Protein AF-A0A2P8FZY2-F1 (afdb_monomer)

Structure (mmCIF, N/CA/C/O backbone):
data_AF-A0A2P8FZY2-F1
#
_entry.id   AF-A0A2P8FZY2-F1
#
loop_
_atom_site.group_PDB
_atom_site.id
_atom_site.type_symbol
_atom_site.label_atom_id
_atom_site.label_alt_id
_atom_site.label_comp_id
_atom_site.label_asym_id
_atom_site.label_entity_id
_atom_site.label_seq_id
_atom_site.pdbx_PDB_ins_code
_atom_site.Cartn_x
_atom_site.Cartn_y
_atom_site.Cartn_z
_atom_site.occupancy
_atom_site.B_iso_or_equiv
_atom_site.auth_seq_id
_atom_site.auth_comp_id
_atom_site.auth_asym_id
_atom_site.auth_atom_id
_atom_site.pdbx_PDB_model_num
ATOM 1 N N . MET A 1 1 ? 19.708 7.012 -2.781 1.00 32.72 1 MET A N 1
ATOM 2 C CA . MET A 1 1 ? 20.254 5.667 -3.062 1.00 32.72 1 MET A CA 1
ATOM 3 C C . MET A 1 1 ? 21.756 5.769 -3.318 1.00 32.72 1 MET A C 1
ATOM 5 O O . MET A 1 1 ? 22.163 6.561 -4.156 1.00 32.72 1 MET A O 1
ATOM 9 N N . LYS A 1 2 ? 22.559 5.009 -2.570 1.00 25.84 2 LYS A N 1
ATOM 10 C CA . LYS A 1 2 ? 23.936 4.555 -2.860 1.00 25.84 2 LYS A CA 1
ATOM 11 C C . LYS A 1 2 ? 23.945 3.083 -2.402 1.00 25.84 2 LYS A C 1
ATOM 13 O O . LYS A 1 2 ? 23.249 2.775 -1.441 1.00 25.84 2 LYS A O 1
ATOM 18 N N . SER A 1 3 ? 24.555 2.147 -3.116 1.00 30.25 3 SER A N 1
ATOM 19 C CA . SER A 1 3 ? 26.005 2.116 -3.335 1.00 30.25 3 SER A CA 1
ATOM 20 C C . SER A 1 3 ? 26.407 1.630 -4.727 1.00 30.25 3 SER A C 1
ATOM 22 O O . SER A 1 3 ? 25.756 0.748 -5.279 1.00 30.25 3 SER A O 1
ATOM 24 N N . PRO A 1 4 ? 27.557 2.108 -5.230 1.00 43.22 4 PRO A N 1
ATOM 25 C CA . PRO A 1 4 ? 28.433 1.228 -5.992 1.00 43.22 4 PRO A CA 1
ATOM 26 C C . PRO A 1 4 ? 29.881 1.248 -5.475 1.00 43.22 4 PRO A C 1
ATOM 28 O O . PRO A 1 4 ? 30.462 2.310 -5.260 1.00 43.22 4 PRO A O 1
ATOM 31 N N . ALA A 1 5 ? 30.465 0.056 -5.353 1.00 40.56 5 ALA A N 1
ATOM 32 C CA . ALA A 1 5 ? 31.836 -0.296 -5.747 1.00 40.56 5 ALA A CA 1
ATOM 33 C C . ALA A 1 5 ? 31.879 -1.840 -5.842 1.00 40.56 5 ALA A C 1
ATOM 35 O O . ALA A 1 5 ? 31.318 -2.512 -4.985 1.00 40.56 5 ALA A O 1
ATOM 36 N N . ASN A 1 6 ? 32.412 -2.447 -6.906 1.00 38.28 6 ASN A N 1
ATOM 37 C CA . ASN A 1 6 ? 33.851 -2.445 -7.172 1.00 38.28 6 ASN A CA 1
ATOM 38 C C . ASN A 1 6 ? 34.241 -2.335 -8.666 1.00 38.28 6 ASN A C 1
ATOM 40 O O . ASN A 1 6 ? 33.876 -3.173 -9.480 1.00 38.28 6 ASN A O 1
ATOM 44 N N . GLY A 1 7 ? 35.124 -1.369 -8.978 1.00 38.72 7 GLY A N 1
ATOM 45 C CA . GLY A 1 7 ? 36.455 -1.731 -9.493 1.00 38.72 7 GLY A CA 1
ATOM 46 C C . GLY A 1 7 ? 36.819 -1.645 -10.990 1.00 38.72 7 GLY A C 1
ATOM 47 O O . GLY A 1 7 ? 37.468 -2.566 -11.461 1.00 38.72 7 GLY A O 1
ATOM 48 N N . THR A 1 8 ? 36.578 -0.514 -11.679 1.00 45.06 8 THR A N 1
ATOM 49 C CA . THR A 1 8 ? 37.329 0.019 -12.869 1.00 45.06 8 THR A CA 1
ATOM 50 C C . THR A 1 8 ? 36.944 -0.376 -14.316 1.00 45.06 8 THR A C 1
ATOM 52 O O . THR A 1 8 ? 36.967 -1.533 -14.713 1.00 45.06 8 THR A O 1
ATOM 55 N N . THR A 1 9 ? 36.592 0.620 -15.146 1.00 47.00 9 THR A N 1
ATOM 56 C CA . THR A 1 9 ? 37.368 1.279 -16.248 1.00 47.00 9 THR A CA 1
ATOM 57 C C . THR A 1 9 ? 36.444 2.295 -16.941 1.00 47.00 9 THR A C 1
ATOM 59 O O . THR A 1 9 ? 36.859 3.409 -17.238 1.00 47.00 9 THR A O 1
ATOM 62 N N . PHE A 1 10 ? 35.152 1.962 -17.045 1.00 52.88 10 PHE A N 1
ATOM 63 C CA . PHE A 1 10 ? 34.052 2.875 -17.373 1.00 52.88 10 PHE A CA 1
ATOM 64 C C . PHE A 1 10 ? 33.321 3.290 -16.094 1.00 52.88 10 PHE A C 1
ATOM 66 O O . PHE A 1 10 ? 32.710 2.430 -15.456 1.00 52.88 10 PHE A O 1
ATOM 73 N N . PRO A 1 11 ? 33.374 4.563 -15.662 1.00 52.44 11 PRO A N 1
ATOM 74 C CA . PRO A 1 11 ? 32.619 4.977 -14.489 1.00 52.44 11 PRO A CA 1
ATOM 75 C C . PRO A 1 11 ? 31.119 4.930 -14.806 1.00 52.44 11 PRO A C 1
ATOM 77 O O . PRO A 1 11 ? 30.672 5.563 -15.751 1.00 52.44 11 PRO A O 1
ATOM 80 N N . PHE A 1 12 ? 30.315 4.209 -14.033 1.00 50.78 12 PHE A N 1
ATOM 81 C CA . PHE A 1 12 ? 28.855 4.312 -14.114 1.00 50.78 12 PHE A CA 1
ATOM 82 C C . PHE A 1 12 ? 28.407 5.684 -13.579 1.00 50.78 12 PHE A C 1
ATOM 84 O O . PHE A 1 12 ? 28.923 6.128 -12.551 1.00 50.78 12 PHE A O 1
ATOM 91 N N . LYS A 1 13 ? 27.499 6.386 -14.276 1.00 45.78 13 LYS A N 1
ATOM 92 C CA . LYS A 1 13 ? 27.126 7.768 -13.910 1.00 45.78 13 LYS A CA 1
ATOM 93 C C . LYS A 1 13 ? 25.982 7.791 -12.908 1.00 45.78 13 LYS A C 1
ATOM 95 O O . LYS A 1 13 ? 26.107 8.390 -11.844 1.00 45.78 13 LYS A O 1
ATOM 100 N N . ASN A 1 14 ? 24.853 7.205 -13.286 1.00 46.31 14 ASN A N 1
ATOM 101 C CA . ASN A 1 14 ? 23.659 7.115 -12.465 1.00 46.31 14 ASN A CA 1
ATOM 102 C C . ASN A 1 14 ? 22.677 6.120 -13.094 1.00 46.31 14 ASN A C 1
ATOM 104 O O . ASN A 1 14 ? 22.779 5.770 -14.265 1.00 46.31 14 ASN A O 1
ATOM 108 N N . PHE A 1 15 ? 21.692 5.711 -12.310 1.00 49.94 15 PHE A N 1
ATOM 109 C CA . PHE A 1 15 ? 20.479 5.093 -12.806 1.00 49.94 15 PHE A CA 1
ATOM 110 C C . PHE A 1 15 ? 19.352 6.130 -12.671 1.00 49.94 15 PHE A C 1
ATOM 112 O O . PHE A 1 15 ? 18.839 6.361 -11.574 1.00 49.94 15 PHE A O 1
ATOM 119 N N . ALA A 1 16 ? 19.034 6.848 -13.750 1.00 39.84 16 ALA A N 1
ATOM 120 C CA . ALA A 1 16 ? 18.080 7.956 -13.720 1.00 39.84 16 ALA A CA 1
ATOM 121 C C . ALA A 1 16 ? 16.724 7.527 -14.290 1.00 39.84 16 ALA A C 1
ATOM 123 O O . ALA A 1 16 ? 16.537 7.659 -15.488 1.00 39.84 16 ALA A O 1
ATOM 124 N N . ALA A 1 17 ? 15.812 7.028 -13.441 1.00 40.66 17 ALA A N 1
ATOM 125 C CA . ALA A 1 17 ? 14.349 6.837 -13.618 1.00 40.66 17 ALA A CA 1
ATOM 126 C C . ALA A 1 17 ? 13.787 6.244 -14.945 1.00 40.66 17 ALA A C 1
ATOM 128 O O . ALA A 1 17 ? 12.581 6.053 -15.057 1.0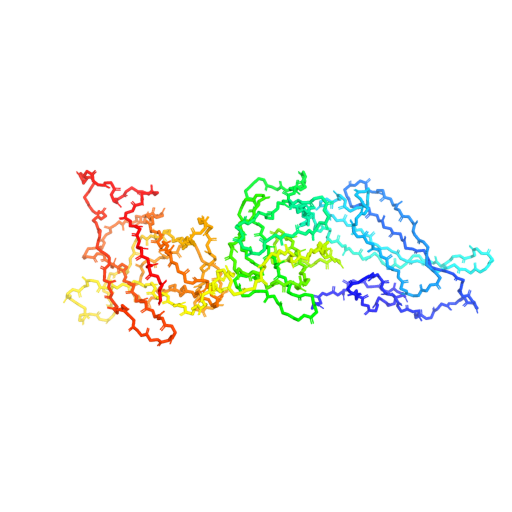0 40.66 17 ALA A O 1
ATOM 129 N N . ALA A 1 18 ? 14.620 5.965 -15.944 1.00 46.44 18 ALA A N 1
ATOM 130 C CA . ALA A 1 18 ? 14.251 5.648 -17.318 1.00 46.44 18 ALA A CA 1
ATOM 131 C C . ALA A 1 18 ? 15.318 4.804 -18.046 1.00 46.44 18 ALA A C 1
ATOM 133 O O . ALA A 1 18 ? 15.072 4.413 -19.182 1.00 46.44 18 ALA A O 1
ATOM 134 N N . GLY A 1 19 ? 16.493 4.521 -17.457 1.00 59.56 19 GLY A N 1
ATOM 135 C CA . GLY A 1 19 ? 17.549 3.774 -18.151 1.00 59.56 19 GLY A CA 1
ATOM 136 C C . GLY A 1 19 ? 18.896 3.644 -17.430 1.00 59.56 19 GLY A C 1
ATOM 137 O O . GLY A 1 19 ? 19.089 4.150 -16.325 1.00 59.56 19 GLY A O 1
ATOM 138 N N . PHE A 1 20 ? 19.827 2.948 -18.088 1.00 63.97 20 PHE A N 1
ATOM 139 C CA . PHE A 1 20 ? 21.227 2.771 -17.691 1.00 63.97 20 PHE A CA 1
ATOM 140 C C . PHE A 1 20 ? 22.095 3.913 -18.236 1.00 63.97 20 PHE A C 1
ATOM 142 O O . PHE A 1 20 ? 22.106 4.106 -19.452 1.00 63.97 20 PHE A O 1
ATOM 149 N N . ASP A 1 21 ? 22.862 4.604 -17.376 1.00 65.38 21 ASP A N 1
ATOM 150 C CA . ASP A 1 21 ? 23.814 5.649 -17.793 1.00 65.38 21 ASP A CA 1
ATOM 151 C C . ASP A 1 21 ? 25.267 5.326 -17.420 1.00 65.38 21 ASP A C 1
ATOM 153 O O . ASP A 1 21 ? 25.602 5.070 -16.259 1.00 65.38 21 ASP A O 1
ATOM 157 N N . TRP A 1 22 ? 26.184 5.476 -18.374 1.00 68.75 22 TRP A N 1
ATOM 158 C CA . TRP A 1 22 ? 27.625 5.313 -18.150 1.00 68.75 22 TRP A CA 1
ATOM 159 C C . TRP A 1 22 ? 28.432 6.549 -18.564 1.00 68.75 22 TRP A C 1
ATOM 161 O O . TRP A 1 22 ? 28.069 7.329 -19.442 1.00 68.75 22 TRP A O 1
ATOM 171 N N . ILE A 1 23 ? 29.565 6.764 -17.902 1.00 60.31 23 ILE A N 1
ATOM 172 C CA . ILE A 1 23 ? 30.549 7.795 -18.230 1.00 60.31 23 ILE A CA 1
ATOM 173 C C . ILE A 1 23 ? 31.562 7.185 -19.200 1.00 60.31 23 ILE A C 1
ATOM 175 O O . ILE A 1 23 ? 32.114 6.111 -18.971 1.00 60.31 23 ILE A O 1
ATOM 179 N N . SER A 1 24 ? 31.860 7.900 -20.282 1.00 54.62 24 SER A N 1
ATOM 180 C CA . SER A 1 24 ? 32.976 7.560 -21.165 1.00 54.62 24 SER A CA 1
ATOM 181 C C . SER A 1 24 ? 34.281 8.095 -20.562 1.00 54.62 24 SER A C 1
ATOM 183 O O . SER A 1 24 ? 34.742 9.180 -20.922 1.00 54.62 24 SER A O 1
ATOM 185 N N . GLY A 1 25 ? 34.841 7.390 -19.587 1.00 48.84 25 GLY A N 1
ATOM 186 C CA . GLY A 1 25 ? 36.190 7.667 -19.101 1.00 48.84 25 GLY A CA 1
ATOM 187 C C . GLY A 1 25 ? 37.207 6.951 -19.983 1.00 48.84 25 GLY A C 1
ATOM 188 O O . GLY A 1 25 ? 37.253 5.730 -19.962 1.00 48.84 25 GLY A O 1
ATOM 189 N N . THR A 1 26 ? 37.988 7.706 -20.763 1.00 43.41 26 THR A N 1
ATOM 190 C CA . THR A 1 26 ? 39.238 7.255 -21.413 1.00 43.41 26 THR A CA 1
ATOM 191 C C . THR A 1 26 ? 39.139 5.953 -22.214 1.00 43.41 26 THR A C 1
ATOM 193 O O . THR A 1 26 ? 39.776 4.950 -21.904 1.00 43.41 26 THR A O 1
ATOM 196 N N . LEU A 1 27 ? 38.359 5.980 -23.290 1.00 49.00 27 LEU A N 1
ATOM 197 C CA . LEU A 1 27 ? 38.477 4.973 -24.333 1.00 49.00 27 LEU A CA 1
ATOM 198 C C . LEU A 1 27 ? 39.706 5.282 -25.182 1.00 49.00 27 LEU A C 1
ATOM 200 O O . LEU A 1 27 ? 39.727 6.307 -25.857 1.00 49.00 27 LEU A O 1
ATOM 204 N N . ASN A 1 28 ? 40.689 4.380 -25.209 1.00 50.94 28 ASN A N 1
ATOM 205 C CA . ASN A 1 28 ? 41.725 4.335 -26.252 1.00 50.94 28 ASN A CA 1
ATOM 206 C C . ASN A 1 28 ? 41.111 3.904 -27.605 1.00 50.94 28 ASN A C 1
ATOM 208 O O . ASN A 1 28 ? 41.593 2.991 -28.269 1.00 50.94 28 ASN A O 1
ATOM 212 N N . MET A 1 29 ? 39.998 4.523 -27.996 1.00 55.22 29 MET A N 1
ATOM 213 C CA . MET A 1 29 ? 39.342 4.344 -29.283 1.00 55.22 29 MET A CA 1
ATOM 214 C C . MET A 1 29 ? 39.108 5.722 -29.879 1.00 55.22 29 MET A C 1
ATOM 216 O O . MET A 1 29 ? 38.434 6.557 -29.280 1.00 55.22 29 MET A O 1
ATOM 220 N N . ASN A 1 30 ? 39.653 5.945 -31.076 1.00 55.56 30 ASN A N 1
ATOM 221 C CA . ASN A 1 30 ? 39.589 7.237 -31.764 1.00 55.56 30 ASN A CA 1
ATOM 222 C C . ASN A 1 30 ? 38.147 7.686 -32.072 1.00 55.56 30 ASN A C 1
ATOM 224 O O . ASN A 1 30 ? 37.911 8.869 -32.300 1.00 55.56 30 ASN A O 1
ATOM 228 N N . THR A 1 31 ? 37.178 6.763 -32.099 1.00 70.62 31 THR A N 1
ATOM 229 C CA . THR A 1 31 ? 35.751 7.067 -32.283 1.00 70.62 31 THR A CA 1
ATOM 230 C C . THR A 1 31 ? 34.902 5.897 -31.788 1.00 70.62 31 THR A C 1
ATOM 232 O O . THR A 1 31 ? 35.138 4.756 -32.180 1.00 70.62 31 THR A O 1
ATOM 235 N N . VAL A 1 32 ? 33.929 6.170 -30.918 1.00 75.50 32 VAL A N 1
ATOM 236 C CA . VAL A 1 32 ? 32.900 5.200 -30.508 1.00 75.50 32 VAL A CA 1
ATOM 237 C C . VAL A 1 32 ? 31.704 5.376 -31.430 1.00 75.50 32 VAL A C 1
ATOM 239 O O . VAL A 1 32 ? 31.238 6.500 -31.594 1.00 75.50 32 VAL A O 1
ATOM 242 N N . GLU A 1 33 ? 31.227 4.285 -32.018 1.00 83.38 33 GLU A N 1
ATOM 243 C CA . GLU A 1 33 ? 29.989 4.257 -32.796 1.00 83.38 33 GLU A CA 1
ATOM 244 C C . GLU A 1 33 ? 28.800 3.955 -31.879 1.00 83.38 33 GLU A C 1
ATOM 246 O O . GLU A 1 33 ? 27.857 4.732 -31.818 1.00 83.38 33 GLU A O 1
ATOM 251 N N . HIS A 1 34 ? 28.864 2.863 -31.112 1.00 86.25 34 HIS A N 1
ATOM 252 C CA . HIS A 1 34 ? 27.799 2.470 -30.192 1.00 86.25 34 HIS A CA 1
ATOM 253 C C . HIS A 1 34 ? 28.348 1.733 -28.965 1.00 86.25 34 HIS A C 1
ATOM 255 O O . HIS A 1 34 ? 29.533 1.411 -28.868 1.00 86.25 34 HIS A O 1
ATOM 261 N N . PHE A 1 35 ? 27.467 1.471 -28.009 1.00 84.88 35 PHE A N 1
ATOM 262 C CA . PHE A 1 35 ? 27.726 0.679 -26.816 1.00 84.88 35 PHE A CA 1
ATOM 263 C C . PHE A 1 35 ? 26.879 -0.585 -26.833 1.00 84.88 35 PHE A C 1
ATOM 265 O O . PHE A 1 35 ? 25.723 -0.543 -27.252 1.00 84.88 35 PHE A O 1
ATOM 272 N N . GLU A 1 36 ? 27.434 -1.677 -26.320 1.00 88.50 36 GLU A N 1
ATOM 273 C CA . GLU A 1 36 ? 26.705 -2.916 -26.059 1.00 88.50 36 GLU A CA 1
ATOM 274 C C . GLU A 1 36 ? 26.491 -3.071 -24.551 1.00 88.50 36 GLU A C 1
ATOM 276 O O . GLU A 1 36 ? 27.462 -3.109 -23.796 1.00 88.50 36 GLU A O 1
ATOM 281 N N . LEU A 1 37 ? 25.236 -3.190 -24.118 1.00 85.31 37 LEU A N 1
ATOM 282 C CA . LEU A 1 37 ? 24.833 -3.561 -22.764 1.00 85.31 37 LEU A CA 1
ATOM 283 C C . LEU A 1 37 ? 24.538 -5.061 -22.730 1.00 85.31 37 LEU A C 1
ATOM 285 O O . LEU A 1 37 ? 23.625 -5.540 -23.394 1.00 85.31 37 LEU A O 1
ATOM 289 N N . HIS A 1 38 ? 25.308 -5.791 -21.937 1.00 88.31 38 HIS A N 1
ATOM 290 C CA . HIS A 1 38 ? 25.182 -7.225 -21.712 1.00 88.31 38 HIS A CA 1
ATOM 291 C C . HIS A 1 38 ? 24.454 -7.433 -20.387 1.00 88.31 38 HIS A C 1
ATOM 293 O O . HIS A 1 38 ? 24.985 -7.051 -19.347 1.00 88.31 38 HIS A O 1
ATOM 299 N N . LEU A 1 39 ? 23.256 -8.014 -20.421 1.00 82.75 39 LEU A N 1
ATOM 300 C CA . LEU A 1 39 ? 22.433 -8.348 -19.257 1.00 82.75 39 LEU A CA 1
ATOM 301 C C . LEU A 1 39 ? 22.419 -9.859 -19.056 1.00 82.75 39 LEU A C 1
ATOM 303 O O . LEU A 1 39 ? 21.812 -10.575 -19.847 1.00 82.75 39 LEU A O 1
ATOM 307 N N . THR A 1 40 ? 23.068 -10.337 -18.002 1.00 86.06 40 THR A N 1
ATOM 308 C CA . THR A 1 40 ? 23.139 -11.757 -17.650 1.00 86.06 40 THR A CA 1
ATOM 309 C C . THR A 1 40 ? 22.191 -12.070 -16.505 1.00 86.06 40 THR A C 1
ATOM 311 O O . THR A 1 40 ? 22.315 -11.491 -15.429 1.00 86.06 40 THR A O 1
ATOM 314 N N . GLN A 1 41 ? 21.277 -13.011 -16.709 1.00 79.31 41 GLN A N 1
ATOM 315 C CA . GLN A 1 41 ? 20.456 -13.587 -15.645 1.00 79.31 41 GLN A CA 1
ATOM 316 C C . GLN A 1 41 ? 21.321 -14.389 -14.676 1.00 79.31 41 GLN A C 1
ATOM 318 O O . GLN A 1 41 ? 22.109 -15.234 -15.099 1.00 79.31 41 GLN A O 1
ATOM 323 N N . LYS A 1 42 ? 21.208 -14.123 -13.375 1.00 77.62 42 LYS A N 1
ATOM 324 C CA . LYS A 1 42 ? 22.008 -14.803 -12.347 1.00 77.62 42 LYS A CA 1
ATOM 325 C C . LYS A 1 42 ? 21.596 -16.258 -12.147 1.00 77.62 42 LYS A C 1
ATOM 327 O O . LYS A 1 42 ? 22.465 -17.093 -11.915 1.00 77.62 42 LYS A O 1
ATOM 332 N N . THR A 1 43 ? 20.310 -16.569 -12.277 1.00 74.62 43 THR A N 1
ATOM 333 C CA . THR A 1 43 ? 19.778 -17.926 -12.112 1.00 74.62 43 THR A CA 1
ATOM 334 C C . THR A 1 43 ? 20.092 -18.804 -13.321 1.00 74.62 43 THR A C 1
ATOM 336 O O . THR A 1 43 ? 20.549 -19.932 -13.157 1.00 74.62 43 THR A O 1
ATOM 339 N N . SER A 1 44 ? 19.848 -18.311 -14.541 1.00 78.12 44 SER A N 1
ATOM 340 C CA . SER A 1 44 ? 20.001 -19.105 -15.774 1.00 78.12 44 SER A CA 1
ATOM 341 C C . SER A 1 44 ? 21.376 -18.964 -16.438 1.00 78.12 44 SER A C 1
ATOM 343 O O . SER A 1 44 ? 21.759 -19.810 -17.243 1.00 78.12 44 SER A O 1
ATOM 345 N N . GLY A 1 45 ? 22.114 -17.890 -16.142 1.00 82.81 45 GLY A N 1
ATOM 346 C CA . GLY A 1 45 ? 23.354 -17.532 -16.833 1.00 82.81 45 GLY A CA 1
ATOM 347 C C . GLY A 1 45 ? 23.151 -16.990 -18.254 1.00 82.81 45 GLY A C 1
ATOM 348 O O . GLY A 1 45 ? 24.138 -16.723 -18.938 1.00 82.81 45 GLY A O 1
ATOM 349 N N . LEU A 1 46 ? 21.907 -16.826 -18.721 1.00 83.38 46 LEU A N 1
ATOM 350 C CA . LEU A 1 46 ? 21.613 -16.337 -20.069 1.00 83.38 46 LEU A CA 1
ATOM 351 C C . LEU A 1 46 ? 21.952 -14.850 -20.194 1.00 83.38 46 LEU A C 1
ATOM 353 O O . LEU A 1 46 ? 21.480 -14.037 -19.399 1.00 83.38 46 LEU A O 1
ATOM 357 N N . THR A 1 47 ? 22.730 -14.491 -21.218 1.00 86.81 47 THR A N 1
ATOM 358 C CA . THR A 1 47 ? 23.106 -13.102 -21.511 1.00 86.81 47 THR A CA 1
ATOM 359 C C . THR A 1 47 ? 22.341 -12.569 -22.716 1.00 86.81 47 THR A C 1
ATOM 361 O O . THR A 1 47 ? 22.442 -13.112 -23.814 1.00 86.81 47 THR A O 1
ATOM 364 N N . SER A 1 48 ? 21.628 -11.462 -22.521 1.00 85.06 48 SER A N 1
ATOM 365 C CA . SER A 1 48 ? 21.012 -10.666 -23.586 1.00 85.06 48 SER A CA 1
ATOM 366 C C . SER A 1 48 ? 21.873 -9.442 -23.890 1.00 85.06 48 SER A C 1
ATOM 368 O O . SER A 1 48 ? 22.384 -8.806 -22.967 1.00 85.06 48 SER A O 1
ATOM 370 N N . ILE A 1 49 ? 22.045 -9.105 -25.170 1.00 87.94 49 ILE A N 1
ATOM 371 C CA . ILE A 1 49 ? 22.897 -7.991 -25.610 1.00 87.94 49 ILE A CA 1
ATOM 372 C C . ILE A 1 49 ? 22.036 -6.931 -26.294 1.00 87.94 49 ILE A C 1
ATOM 374 O O . ILE A 1 49 ? 21.337 -7.221 -27.262 1.00 87.94 49 ILE A O 1
ATOM 378 N N . PHE A 1 50 ? 22.132 -5.695 -25.812 1.00 85.62 50 PHE A N 1
ATOM 379 C CA . PHE A 1 50 ? 21.432 -4.528 -26.345 1.00 85.62 50 PHE A CA 1
ATOM 380 C C . PHE A 1 50 ? 22.428 -3.498 -26.848 1.00 85.62 50 PHE A C 1
ATOM 382 O O . PHE A 1 50 ? 23.491 -3.332 -26.260 1.00 85.62 50 PHE A O 1
ATOM 389 N N . THR A 1 51 ? 22.073 -2.747 -27.886 1.00 86.88 51 THR A N 1
ATOM 390 C CA . THR A 1 51 ? 22.938 -1.705 -28.457 1.00 86.88 51 THR A CA 1
ATOM 391 C C . THR A 1 51 ? 22.344 -0.313 -28.268 1.00 86.88 51 THR A C 1
ATOM 393 O O . THR A 1 51 ? 21.159 -0.117 -28.528 1.00 86.88 51 THR A O 1
ATOM 396 N N . SER A 1 52 ? 23.151 0.672 -27.867 1.00 84.00 52 SER A N 1
ATOM 397 C CA . SER A 1 52 ? 22.760 2.092 -27.846 1.00 84.00 52 SER A CA 1
ATOM 398 C C . SER A 1 52 ? 23.836 2.960 -28.488 1.00 84.00 52 SER A C 1
ATOM 400 O O . SER A 1 52 ? 25.021 2.789 -28.223 1.00 84.00 52 SER A O 1
ATOM 402 N N . GLN A 1 53 ? 23.4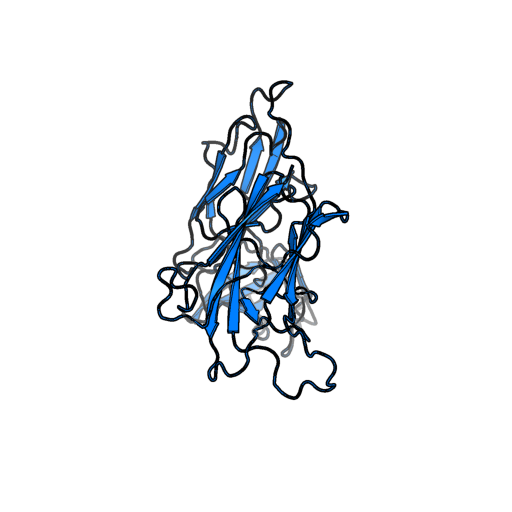19 3.924 -29.305 1.00 80.94 53 GLN A N 1
ATOM 403 C CA . GLN A 1 53 ? 24.302 4.933 -29.908 1.00 80.94 53 GLN A CA 1
ATOM 404 C C . GLN A 1 53 ? 24.784 5.968 -28.869 1.00 80.94 53 GLN A C 1
ATOM 406 O O . GLN A 1 53 ? 25.782 6.657 -29.065 1.00 80.94 53 GLN A O 1
ATOM 411 N N . GLY A 1 54 ? 24.068 6.099 -27.747 1.00 73.88 54 GLY A N 1
ATOM 412 C CA . GLY A 1 54 ? 24.349 7.066 -26.690 1.00 73.88 54 GLY A CA 1
ATOM 413 C C . GLY A 1 54 ? 24.925 6.433 -25.426 1.00 73.88 54 GLY A C 1
ATOM 414 O O . GLY A 1 54 ? 24.975 5.220 -25.263 1.00 73.88 54 GLY A O 1
ATOM 415 N N . LYS A 1 55 ? 25.309 7.288 -24.473 1.00 71.38 55 LYS A N 1
ATOM 416 C CA . LYS A 1 55 ? 25.782 6.885 -23.132 1.00 71.38 55 LYS A CA 1
ATOM 417 C C . LYS A 1 55 ? 24.655 6.510 -22.160 1.00 71.38 55 L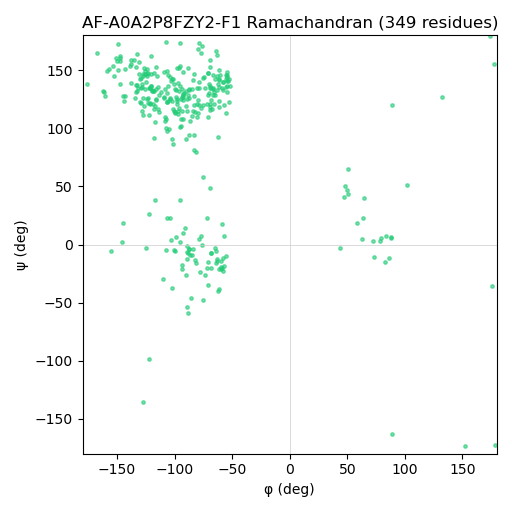YS A C 1
ATOM 419 O O . LYS A 1 55 ? 24.907 6.278 -20.981 1.00 71.38 55 LYS A O 1
ATOM 424 N N . THR A 1 56 ? 23.435 6.510 -22.680 1.00 70.38 56 THR A N 1
ATOM 425 C CA . THR A 1 56 ? 22.197 6.205 -21.983 1.00 70.38 56 THR A CA 1
ATOM 426 C C . THR A 1 56 ? 21.460 5.162 -22.804 1.00 70.38 56 THR A C 1
ATOM 428 O O . THR A 1 56 ? 21.344 5.294 -24.028 1.00 70.38 5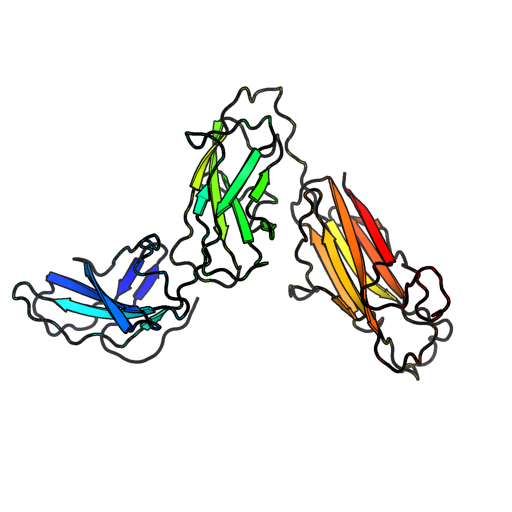6 THR A O 1
ATOM 431 N N . MET A 1 57 ? 20.944 4.134 -22.143 1.00 73.00 57 MET A N 1
ATOM 432 C CA . MET A 1 57 ? 20.025 3.176 -22.743 1.00 73.00 57 MET A CA 1
ATOM 433 C C . MET A 1 57 ? 18.772 3.077 -21.894 1.00 73.00 57 MET A C 1
ATOM 435 O O . MET A 1 57 ? 18.831 2.684 -20.730 1.00 73.00 57 MET A O 1
ATOM 439 N N . GLN A 1 58 ? 17.639 3.418 -22.500 1.00 63.97 58 GLN A N 1
ATOM 440 C CA . GLN A 1 58 ? 16.341 3.240 -21.873 1.00 63.97 58 GLN A CA 1
ATOM 441 C C . GLN A 1 58 ? 15.880 1.801 -22.084 1.00 63.97 58 GLN A C 1
ATOM 443 O O . GLN A 1 58 ? 15.749 1.353 -23.220 1.00 63.97 58 GLN A O 1
ATOM 448 N N . LEU A 1 59 ? 15.661 1.079 -20.987 1.00 60.31 59 LEU A N 1
ATOM 449 C CA . LEU A 1 59 ? 15.073 -0.256 -21.001 1.00 60.31 59 LEU A CA 1
ATOM 450 C C . LEU A 1 59 ? 13.839 -0.245 -20.109 1.00 60.31 59 LEU A C 1
ATOM 452 O O . LEU A 1 59 ? 13.910 0.123 -18.935 1.00 60.31 59 LEU A O 1
ATOM 456 N N . PHE A 1 60 ? 12.708 -0.650 -20.679 1.00 52.16 60 PHE A N 1
ATOM 457 C CA . PHE A 1 60 ? 11.472 -0.838 -19.936 1.00 52.16 60 PHE A CA 1
ATOM 458 C C . PHE A 1 60 ? 11.445 -2.262 -19.371 1.00 52.16 60 PHE A C 1
ATOM 460 O O . PHE A 1 60 ? 11.690 -3.224 -20.090 1.00 52.16 60 PHE A O 1
ATOM 467 N N . VAL A 1 61 ? 11.098 -2.400 -18.088 1.00 49.97 61 VAL A N 1
ATOM 468 C CA . VAL A 1 61 ? 11.021 -3.684 -17.347 1.00 49.97 61 VAL A CA 1
ATOM 469 C C . VAL A 1 61 ? 9.928 -4.623 -17.886 1.00 49.97 61 VAL A C 1
ATOM 471 O O . VAL A 1 61 ? 9.764 -5.738 -17.414 1.00 49.97 61 VAL A O 1
ATOM 474 N N . GLN A 1 62 ? 9.162 -4.183 -18.883 1.00 45.97 62 GLN A N 1
ATOM 475 C CA . GLN A 1 62 ? 8.080 -4.952 -19.489 1.00 45.97 62 GLN A CA 1
ATOM 476 C C . GLN A 1 62 ? 8.557 -6.044 -20.452 1.00 45.97 62 GLN A C 1
ATOM 478 O O . GLN A 1 62 ? 7.713 -6.625 -21.120 1.00 45.97 62 GLN A O 1
ATOM 483 N N . ASP A 1 63 ? 9.860 -6.326 -20.556 1.00 49.16 63 ASP A N 1
ATOM 484 C CA . ASP A 1 63 ? 10.330 -7.521 -21.260 1.00 49.16 63 ASP A CA 1
ATOM 485 C C . ASP A 1 63 ? 10.369 -8.718 -20.285 1.00 49.16 63 ASP A C 1
ATOM 487 O O . ASP A 1 63 ? 11.353 -8.894 -19.550 1.00 49.16 63 ASP A O 1
ATOM 491 N N . PRO A 1 64 ? 9.301 -9.541 -20.225 1.00 48.50 64 PRO A N 1
ATOM 492 C CA . PRO A 1 64 ? 9.198 -10.644 -19.274 1.00 48.50 64 PRO A CA 1
ATOM 493 C C . PRO A 1 64 ? 10.267 -11.719 -19.493 1.00 48.50 64 PRO A C 1
ATOM 495 O O . PRO A 1 64 ? 10.485 -12.532 -18.600 1.00 48.50 64 PRO A O 1
ATOM 498 N N . LEU A 1 65 ? 10.947 -11.741 -20.645 1.00 52.06 65 LEU A N 1
ATOM 499 C CA . LEU A 1 65 ? 12.011 -12.707 -20.917 1.00 52.06 65 LEU A CA 1
ATOM 500 C C . LEU A 1 65 ? 13.323 -12.341 -20.218 1.00 52.06 65 LEU A C 1
ATOM 502 O O . LEU A 1 65 ? 14.142 -13.223 -19.979 1.00 52.06 65 LEU A O 1
ATOM 506 N N . ILE A 1 66 ? 13.521 -11.064 -19.884 1.00 55.19 66 ILE A N 1
ATOM 507 C CA . ILE A 1 66 ? 14.768 -10.542 -19.309 1.00 55.19 66 ILE A CA 1
ATOM 508 C C . ILE A 1 66 ? 14.618 -10.331 -17.805 1.00 55.19 66 ILE A C 1
ATOM 510 O O . ILE A 1 66 ? 15.554 -10.601 -17.056 1.00 55.19 66 ILE A O 1
ATOM 514 N N . PHE A 1 67 ? 13.442 -9.882 -17.358 1.00 56.81 67 PHE A N 1
ATOM 515 C CA . PHE A 1 67 ? 13.203 -9.424 -15.988 1.00 56.81 67 PHE A CA 1
ATOM 516 C C . PHE A 1 67 ? 12.436 -10.422 -15.100 1.00 56.81 67 PHE A C 1
ATOM 518 O O . PHE A 1 67 ? 11.834 -10.029 -14.106 1.00 56.81 67 PHE A O 1
ATOM 525 N N . ASN A 1 68 ? 12.463 -11.716 -15.426 1.00 57.03 68 ASN A N 1
ATOM 526 C CA . ASN A 1 68 ? 11.817 -12.773 -14.634 1.00 57.03 68 ASN A CA 1
ATOM 527 C C . ASN A 1 68 ? 12.750 -13.478 -13.631 1.00 57.03 68 ASN A C 1
ATOM 529 O O . ASN A 1 68 ? 12.319 -14.419 -12.967 1.00 57.03 68 ASN A O 1
ATOM 533 N N . ASP A 1 69 ? 14.015 -13.059 -13.523 1.00 61.84 69 ASP A N 1
ATOM 534 C CA . ASP A 1 69 ? 14.996 -13.741 -12.680 1.00 61.84 69 ASP A CA 1
ATOM 535 C C . ASP A 1 69 ? 14.885 -13.304 -11.202 1.00 61.84 69 ASP A C 1
ATOM 537 O O . ASP A 1 69 ? 15.220 -12.158 -10.880 1.00 61.84 69 ASP A O 1
ATOM 541 N N . PRO A 1 70 ? 14.485 -14.204 -10.278 1.00 60.69 70 PRO A N 1
ATOM 542 C CA . PRO A 1 70 ? 14.322 -13.883 -8.860 1.00 60.69 70 PRO A CA 1
ATOM 543 C C . PRO A 1 70 ? 15.646 -13.583 -8.140 1.00 60.69 70 PRO A C 1
ATOM 545 O O . PRO A 1 70 ? 15.637 -12.944 -7.090 1.00 60.69 70 PRO A O 1
ATOM 548 N N . GLN A 1 71 ? 16.790 -14.022 -8.677 1.00 67.25 71 GLN A N 1
ATOM 549 C CA . GLN A 1 71 ? 18.117 -13.677 -8.148 1.00 67.25 71 GLN A CA 1
ATOM 550 C C . GLN A 1 71 ? 18.665 -12.375 -8.749 1.00 67.25 71 GLN A C 1
ATOM 552 O O . GLN A 1 71 ? 19.684 -11.855 -8.279 1.00 67.25 71 GLN A O 1
ATOM 557 N N . GLY A 1 72 ? 17.976 -11.825 -9.751 1.00 72.25 72 GLY A N 1
ATOM 558 C CA . GLY A 1 72 ? 18.321 -10.593 -10.440 1.00 72.25 72 GLY A CA 1
ATOM 559 C C . GLY A 1 72 ? 19.250 -10.775 -11.643 1.00 72.25 72 GLY A C 1
ATOM 560 O O . GLY A 1 72 ? 19.410 -11.865 -12.182 1.00 72.25 72 GLY A O 1
ATOM 561 N N . LEU A 1 73 ? 19.865 -9.677 -12.082 1.00 76.50 73 LEU A N 1
ATOM 562 C CA . LEU A 1 73 ? 20.736 -9.615 -13.258 1.00 76.50 73 LEU A CA 1
ATOM 563 C C . LEU A 1 73 ? 22.141 -9.158 -12.887 1.00 76.50 73 LEU A C 1
ATOM 565 O O . LEU A 1 73 ? 22.368 -8.513 -11.868 1.00 76.50 73 LEU A O 1
ATOM 569 N N . GLN A 1 74 ? 23.080 -9.416 -13.777 1.00 83.12 74 GLN A N 1
ATOM 570 C CA . GLN A 1 74 ? 24.371 -8.759 -13.832 1.00 83.12 74 GLN A CA 1
ATOM 571 C C . GLN A 1 74 ? 24.457 -7.985 -15.147 1.00 83.12 74 GLN A C 1
ATOM 573 O O . GLN A 1 74 ? 24.298 -8.592 -16.203 1.00 83.12 74 GLN A O 1
ATOM 578 N N . ALA A 1 75 ? 24.726 -6.677 -15.115 1.00 80.69 75 ALA A N 1
ATOM 579 C CA . ALA A 1 75 ? 24.997 -5.919 -16.335 1.00 80.69 75 ALA A CA 1
ATOM 580 C C . ALA A 1 75 ? 26.471 -5.568 -16.515 1.00 80.69 75 ALA A C 1
ATOM 582 O O . ALA A 1 75 ? 27.197 -5.285 -15.557 1.00 80.69 75 ALA A O 1
ATOM 583 N N . ARG A 1 76 ? 26.894 -5.557 -17.777 1.00 84.00 76 ARG A N 1
ATOM 584 C CA . ARG A 1 76 ? 28.208 -5.107 -18.239 1.00 84.00 76 ARG A CA 1
ATOM 585 C C . ARG A 1 76 ? 28.049 -4.296 -19.515 1.00 84.00 76 ARG A C 1
ATOM 587 O O . ARG A 1 76 ? 27.108 -4.510 -20.269 1.00 84.00 76 ARG A O 1
ATOM 594 N N . VAL A 1 77 ? 28.976 -3.386 -19.773 1.00 82.62 77 VAL A N 1
ATOM 595 C CA . VAL A 1 77 ? 28.962 -2.526 -20.959 1.00 82.62 77 VAL A CA 1
ATOM 596 C C . VAL A 1 77 ? 30.322 -2.565 -21.639 1.00 82.62 77 VAL A C 1
ATOM 598 O O . VAL A 1 77 ? 31.354 -2.592 -20.965 1.00 82.62 77 VAL A O 1
ATOM 601 N N . LEU A 1 78 ? 30.326 -2.540 -22.968 1.00 83.50 78 LEU A N 1
ATOM 602 C CA . LEU A 1 78 ? 31.508 -2.259 -23.783 1.00 83.50 78 LEU A CA 1
ATOM 603 C C . LEU A 1 78 ? 31.181 -1.226 -24.865 1.00 83.50 78 LEU A C 1
ATOM 605 O O . LEU A 1 78 ? 30.012 -0.975 -25.161 1.00 83.50 78 LEU A O 1
ATOM 609 N N . ALA A 1 79 ? 32.214 -0.631 -25.457 1.00 80.88 79 ALA A N 1
ATOM 610 C CA . ALA A 1 79 ? 32.090 0.266 -26.602 1.00 80.88 79 ALA A CA 1
ATOM 611 C C . ALA A 1 79 ? 32.569 -0.418 -27.888 1.00 80.88 79 ALA A C 1
ATOM 613 O O . ALA A 1 79 ? 33.489 -1.240 -27.853 1.00 80.88 79 ALA A O 1
ATOM 614 N N . VAL A 1 80 ? 31.967 -0.040 -29.014 1.00 82.75 80 VAL A N 1
ATOM 615 C CA . VAL A 1 80 ? 32.256 -0.551 -30.360 1.00 82.75 80 VAL A CA 1
ATOM 616 C C . VAL A 1 80 ? 32.510 0.631 -31.299 1.00 82.75 80 VAL A C 1
ATOM 618 O O . VAL A 1 80 ? 31.824 1.651 -31.203 1.00 82.75 80 VAL A O 1
ATOM 621 N N . ASN A 1 81 ? 33.509 0.544 -32.184 1.00 81.06 81 ASN A N 1
ATOM 622 C CA . ASN A 1 81 ? 33.728 1.547 -33.240 1.00 81.06 81 ASN A CA 1
ATOM 623 C C . ASN A 1 81 ? 33.083 1.133 -34.567 1.00 81.06 81 ASN A C 1
ATOM 625 O O . ASN A 1 81 ? 32.704 -0.017 -34.749 1.00 81.06 81 ASN A O 1
ATOM 629 N N . ALA A 1 82 ? 33.114 2.057 -35.531 1.00 80.75 82 ALA A N 1
ATOM 630 C CA . ALA A 1 82 ? 32.623 1.868 -36.898 1.00 80.75 82 ALA A CA 1
ATOM 631 C C . ALA A 1 82 ? 33.283 0.713 -37.682 1.00 80.75 82 ALA A C 1
ATOM 633 O O . ALA A 1 82 ? 32.825 0.363 -38.765 1.00 80.75 82 ALA A O 1
ATOM 634 N N . LEU A 1 83 ? 34.377 0.137 -37.169 1.00 81.56 83 LEU A N 1
ATOM 635 C CA . LEU A 1 83 ? 35.071 -1.013 -37.759 1.00 81.56 83 LEU A CA 1
ATOM 636 C C . LEU A 1 83 ? 34.772 -2.325 -37.009 1.00 81.56 83 LEU A C 1
ATOM 638 O O . LEU A 1 83 ? 35.367 -3.355 -37.319 1.00 81.56 83 LEU A O 1
ATOM 642 N N . GLY A 1 84 ? 33.894 -2.296 -36.004 1.00 78.81 84 GLY A N 1
ATOM 643 C CA . GLY A 1 84 ? 33.533 -3.449 -35.178 1.00 78.81 84 GLY A CA 1
ATOM 644 C C . GLY A 1 84 ? 34.544 -3.808 -34.083 1.00 78.81 84 GLY A C 1
ATOM 645 O O . GLY A 1 84 ? 34.362 -4.816 -33.400 1.00 78.81 84 GLY A O 1
ATOM 646 N N . ALA A 1 85 ? 35.600 -3.014 -33.875 1.00 78.31 85 ALA A N 1
ATOM 647 C CA . ALA A 1 85 ? 36.532 -3.232 -32.772 1.00 78.31 85 ALA A CA 1
ATOM 648 C C . ALA A 1 85 ? 35.851 -2.896 -31.439 1.00 78.31 85 ALA A C 1
ATOM 650 O O . ALA A 1 85 ? 35.257 -1.825 -31.291 1.00 78.31 85 ALA A O 1
ATOM 651 N N . LYS A 1 86 ? 35.962 -3.814 -30.476 1.00 83.81 86 LYS A N 1
ATOM 652 C CA . LYS A 1 86 ? 35.304 -3.735 -29.169 1.00 83.81 86 LYS A CA 1
ATOM 653 C C . LYS A 1 86 ? 36.306 -3.468 -28.059 1.00 83.81 86 LYS A C 1
ATOM 655 O O . LYS A 1 86 ? 37.438 -3.952 -28.108 1.00 83.81 86 LYS A O 1
ATOM 660 N N . THR A 1 87 ? 35.878 -2.769 -27.016 1.00 76.62 87 THR A N 1
ATOM 661 C CA . THR A 1 87 ? 36.638 -2.742 -25.761 1.00 76.62 87 THR A CA 1
ATOM 662 C C . THR A 1 87 ? 36.423 -3.978 -24.919 1.00 76.62 87 THR A C 1
ATOM 664 O O . THR A 1 87 ? 35.489 -4.748 -25.132 1.00 76.62 87 THR A O 1
ATOM 667 N N . ALA A 1 88 ? 37.261 -4.122 -23.892 1.00 76.75 88 ALA A N 1
ATOM 668 C CA . ALA A 1 88 ? 36.925 -4.978 -22.769 1.00 76.75 88 ALA A CA 1
ATOM 669 C C . ALA A 1 88 ? 35.566 -4.569 -22.172 1.00 76.75 88 ALA A C 1
ATOM 671 O O . ALA A 1 88 ? 35.216 -3.382 -22.143 1.00 76.75 88 ALA A O 1
ATOM 672 N N . LEU A 1 89 ? 34.826 -5.569 -21.693 1.00 78.69 89 LEU A N 1
ATOM 673 C CA . LEU A 1 89 ? 33.652 -5.356 -20.854 1.00 78.69 89 LEU A CA 1
ATOM 674 C C . LEU A 1 89 ? 34.066 -4.642 -19.567 1.00 78.69 89 LEU A C 1
ATOM 676 O O . LEU A 1 89 ? 35.113 -4.944 -18.989 1.00 78.69 89 LEU A O 1
ATOM 680 N N . CYS A 1 90 ? 33.219 -3.733 -19.095 1.00 72.75 90 CYS A N 1
ATOM 681 C CA . CYS A 1 90 ? 33.379 -3.157 -17.769 1.00 72.75 90 CYS A CA 1
ATOM 682 C C . CYS A 1 90 ? 33.226 -4.227 -16.675 1.00 72.75 90 CYS A C 1
ATOM 684 O O . CYS A 1 90 ? 32.726 -5.334 -16.915 1.00 72.75 90 CYS A O 1
ATOM 686 N N . GLN A 1 91 ? 33.619 -3.874 -15.447 1.00 71.50 91 GLN A N 1
ATOM 687 C CA . GLN A 1 91 ? 33.304 -4.709 -14.291 1.00 71.50 91 GLN A CA 1
ATOM 688 C C . GLN A 1 91 ? 31.797 -4.968 -14.187 1.00 71.50 91 GLN A C 1
ATOM 690 O O . GLN A 1 91 ? 31.002 -4.085 -14.528 1.00 71.50 91 GLN A O 1
ATOM 695 N N . PRO A 1 92 ? 31.404 -6.159 -13.710 1.00 74.00 92 PRO A N 1
ATOM 696 C CA . PRO A 1 92 ? 30.008 -6.478 -13.499 1.00 74.00 92 PRO A CA 1
ATOM 697 C C . PRO A 1 92 ? 29.371 -5.544 -12.479 1.00 74.00 92 PRO A C 1
ATOM 699 O O . PRO A 1 92 ? 29.925 -5.296 -11.408 1.00 74.00 92 PRO A O 1
ATOM 702 N N . PHE A 1 93 ? 28.172 -5.080 -12.802 1.00 71.81 93 PHE A N 1
ATOM 703 C CA . PHE A 1 93 ? 27.258 -4.505 -11.831 1.00 71.81 93 PHE A CA 1
ATOM 704 C C . PHE A 1 93 ? 26.138 -5.510 -11.580 1.00 71.81 93 PHE A C 1
ATOM 706 O O . PHE A 1 93 ? 25.541 -6.035 -12.517 1.00 71.81 93 PHE A O 1
ATOM 713 N N . ASP A 1 94 ? 25.869 -5.781 -10.311 1.00 72.88 94 ASP A N 1
ATOM 714 C CA . ASP A 1 94 ? 24.792 -6.666 -9.904 1.00 72.88 94 ASP A CA 1
ATOM 715 C C . ASP A 1 94 ? 23.518 -5.865 -9.629 1.00 72.88 94 ASP A C 1
ATOM 717 O O . ASP A 1 94 ? 23.529 -4.857 -8.920 1.00 72.88 94 ASP A O 1
ATOM 721 N N . TYR A 1 95 ? 22.410 -6.356 -10.168 1.00 65.38 95 TYR A N 1
ATOM 722 C CA . TYR A 1 95 ? 21.073 -5.809 -10.028 1.00 65.38 95 TYR A CA 1
ATOM 723 C C . TYR A 1 95 ? 20.147 -6.862 -9.438 1.00 65.38 95 TYR A C 1
ATOM 725 O O . TYR A 1 95 ? 20.139 -7.999 -9.892 1.00 65.38 95 TYR A O 1
ATOM 733 N N . VAL A 1 96 ? 19.333 -6.489 -8.457 1.00 62.75 96 VAL A N 1
ATOM 734 C CA . VAL A 1 96 ? 18.231 -7.339 -7.999 1.00 62.75 96 VAL A CA 1
ATOM 735 C C . VAL A 1 96 ? 16.995 -6.903 -8.769 1.00 62.75 96 VAL A C 1
ATOM 737 O O . VAL A 1 96 ? 16.561 -5.761 -8.620 1.00 62.75 96 VAL A O 1
ATOM 740 N N . ILE A 1 97 ? 16.451 -7.785 -9.612 1.00 58.22 97 ILE A N 1
ATOM 741 C CA . ILE A 1 97 ? 15.154 -7.522 -10.229 1.00 58.22 97 ILE A CA 1
ATOM 742 C C . ILE A 1 97 ? 14.106 -7.748 -9.158 1.00 58.22 97 ILE A C 1
ATOM 744 O O . ILE A 1 97 ? 13.992 -8.846 -8.619 1.00 58.22 97 ILE A O 1
ATOM 748 N N . CYS A 1 98 ? 13.334 -6.714 -8.859 1.00 55.66 98 CYS A N 1
ATOM 749 C CA . CYS A 1 98 ? 12.129 -6.920 -8.089 1.00 55.66 98 CYS A CA 1
ATOM 750 C C . CYS A 1 98 ? 11.032 -7.426 -9.032 1.00 55.66 98 CYS A C 1
ATOM 752 O O . CYS A 1 98 ? 10.654 -6.688 -9.947 1.00 55.66 98 CYS A O 1
ATOM 754 N N . PRO A 1 99 ? 10.447 -8.608 -8.795 1.00 52.16 99 PRO A N 1
ATOM 755 C CA . PRO A 1 99 ? 9.228 -9.018 -9.487 1.00 52.16 99 PRO A CA 1
ATOM 756 C C . PRO A 1 99 ? 8.023 -8.111 -9.154 1.00 52.16 99 PRO A C 1
ATOM 758 O O . PRO A 1 99 ? 6.978 -8.266 -9.765 1.00 52.16 99 PRO A O 1
ATOM 761 N N . ASP A 1 100 ? 8.179 -7.160 -8.221 1.00 54.16 100 ASP A N 1
ATOM 762 C CA . ASP A 1 100 ? 7.202 -6.397 -7.418 1.00 54.16 100 ASP A CA 1
ATOM 763 C C . ASP A 1 100 ? 6.120 -5.570 -8.124 1.00 54.16 100 ASP A C 1
ATOM 765 O O . ASP A 1 100 ? 5.402 -4.840 -7.438 1.00 54.16 100 ASP A O 1
ATOM 769 N N . HIS A 1 101 ? 5.960 -5.645 -9.445 1.00 61.25 101 HIS A N 1
ATOM 770 C CA . HIS A 1 101 ? 5.032 -4.787 -10.188 1.00 61.25 101 HIS A CA 1
ATOM 771 C C . HIS A 1 101 ? 3.938 -5.610 -10.885 1.00 61.25 101 HIS A C 1
ATOM 773 O O . HIS A 1 101 ? 4.130 -6.042 -12.024 1.00 61.25 101 HIS A O 1
ATOM 779 N N . PRO A 1 102 ? 2.780 -5.837 -10.240 1.00 60.03 102 PRO A N 1
ATOM 780 C CA . PRO A 1 102 ? 1.672 -6.512 -10.899 1.00 60.03 102 PRO A CA 1
ATOM 781 C C . PRO A 1 102 ? 1.115 -5.646 -12.039 1.00 60.03 102 PRO A C 1
ATOM 783 O O . PRO A 1 102 ? 1.087 -4.413 -11.958 1.00 60.03 102 PRO A O 1
ATOM 786 N N . ALA A 1 103 ? 0.653 -6.293 -13.109 1.00 62.78 103 ALA A N 1
ATOM 787 C CA . ALA A 1 103 ? -0.043 -5.604 -14.188 1.00 62.78 103 ALA A CA 1
ATOM 788 C C . ALA A 1 103 ? -1.406 -5.124 -13.675 1.00 62.78 103 ALA A C 1
ATOM 790 O O . ALA A 1 103 ? -2.219 -5.930 -13.216 1.00 62.78 103 ALA A O 1
ATOM 791 N N . VAL A 1 104 ? -1.636 -3.812 -13.727 1.00 60.75 104 VAL A N 1
ATOM 792 C CA . VAL A 1 104 ? -2.888 -3.190 -13.284 1.00 60.75 104 VAL A CA 1
ATOM 793 C C . VAL A 1 104 ? -3.871 -3.172 -14.446 1.00 60.75 104 VAL A C 1
ATOM 795 O O . VAL A 1 104 ? -3.546 -2.682 -15.526 1.00 60.75 104 VAL A O 1
ATOM 798 N N . PHE A 1 105 ? -5.080 -3.671 -14.214 1.00 63.81 105 PHE A N 1
ATOM 799 C CA . PHE A 1 105 ? -6.185 -3.618 -15.159 1.00 63.81 105 PHE A CA 1
ATOM 800 C C . PHE A 1 105 ? -7.322 -2.797 -14.553 1.00 63.81 105 PHE A C 1
ATOM 802 O O . PHE A 1 105 ? -7.705 -2.963 -13.395 1.00 63.81 105 PHE A O 1
ATOM 809 N N . PHE A 1 106 ? -7.847 -1.864 -15.341 1.00 60.22 106 PHE A N 1
ATOM 810 C CA . PHE A 1 106 ? -8.979 -1.041 -14.934 1.00 60.22 106 PHE A CA 1
ATOM 811 C C . PHE A 1 106 ? -10.280 -1.658 -15.460 1.00 60.22 106 PHE A C 1
ATOM 813 O O . PHE A 1 106 ? -10.324 -2.041 -16.631 1.00 60.22 106 PHE A O 1
ATOM 820 N N . PRO A 1 107 ? -11.356 -1.722 -14.659 1.00 43.19 107 PRO A N 1
ATOM 821 C CA . PRO A 1 107 ? -12.666 -2.075 -15.174 1.00 43.19 107 PRO A CA 1
ATOM 822 C C . PRO A 1 107 ? -13.186 -0.936 -16.057 1.00 43.19 107 PRO A C 1
ATOM 824 O O . PRO A 1 107 ? -13.423 0.181 -15.596 1.00 43.19 107 PRO A O 1
ATOM 827 N N . GLY A 1 108 ? -13.347 -1.240 -17.344 1.00 46.47 108 GLY A N 1
ATOM 828 C CA . GLY A 1 108 ? -13.853 -0.340 -18.376 1.00 46.47 108 GLY A CA 1
ATOM 829 C C . GLY A 1 108 ? -12.966 -0.370 -19.618 1.00 46.47 108 GLY A C 1
ATOM 830 O O . GLY A 1 108 ? -11.767 -0.125 -19.524 1.00 46.47 108 GLY A O 1
ATOM 831 N N . ASP A 1 109 ? -13.568 -0.611 -20.786 1.00 41.09 109 ASP A N 1
ATOM 832 C CA . ASP A 1 109 ? -12.885 -0.878 -22.069 1.00 41.09 109 ASP A CA 1
ATOM 833 C C . ASP A 1 109 ? -11.876 0.195 -22.531 1.00 41.09 109 ASP A C 1
ATOM 835 O O . ASP A 1 109 ? -11.159 -0.016 -23.504 1.00 41.09 109 ASP A O 1
ATOM 839 N N . LEU A 1 110 ? -11.815 1.369 -21.886 1.00 55.25 110 LEU A N 1
ATOM 840 C CA . LEU A 1 110 ? -11.076 2.537 -22.384 1.00 55.25 110 LEU A CA 1
ATOM 841 C C . LEU A 1 110 ? -10.412 3.397 -21.289 1.00 55.25 110 LEU A C 1
ATOM 843 O O . LEU A 1 110 ? -10.123 4.567 -21.543 1.00 55.25 110 LEU A O 1
ATOM 847 N N . GLY A 1 111 ? -10.214 2.881 -20.068 1.00 70.38 111 GLY A N 1
ATOM 848 C CA . GLY A 1 111 ? -9.608 3.668 -18.979 1.00 70.38 111 GLY A CA 1
ATOM 849 C C . GLY A 1 111 ? -10.474 4.862 -18.561 1.00 70.38 111 GLY A C 1
ATOM 850 O O . GLY A 1 111 ? -9.975 5.960 -18.341 1.00 70.38 111 GLY A O 1
ATOM 851 N N . LYS A 1 112 ? -11.793 4.668 -18.502 1.00 82.81 112 LYS A N 1
ATOM 852 C CA . LYS A 1 112 ? -12.800 5.692 -18.201 1.00 82.81 112 LYS A CA 1
ATOM 853 C C . LYS A 1 112 ? -13.694 5.205 -17.065 1.00 82.81 112 LYS A C 1
ATOM 855 O O . LYS A 1 112 ? -14.273 4.131 -17.197 1.00 82.81 112 LYS A O 1
ATOM 860 N N . VAL A 1 113 ? -13.834 5.985 -15.993 1.00 84.38 113 VAL A N 1
ATOM 861 C CA . VAL A 1 113 ? -14.652 5.618 -14.821 1.00 84.38 113 VAL A CA 1
ATOM 862 C C . VAL A 1 113 ? -15.637 6.698 -14.414 1.00 84.38 113 VAL A C 1
ATOM 864 O O . VAL A 1 113 ? -15.325 7.883 -14.478 1.00 84.38 113 VAL A O 1
ATOM 867 N N . ASP A 1 114 ? -16.815 6.273 -13.965 1.00 84.31 114 ASP A N 1
ATOM 868 C CA . ASP A 1 114 ? -17.866 7.150 -13.455 1.00 84.31 114 ASP A CA 1
ATOM 869 C C . ASP A 1 114 ? -17.560 7.536 -11.995 1.00 84.31 114 ASP A C 1
ATOM 871 O O . ASP A 1 114 ? -17.665 6.681 -11.114 1.00 84.31 114 ASP A O 1
ATOM 875 N N . PRO A 1 115 ? -17.201 8.802 -11.698 1.00 83.00 115 PRO A N 1
ATOM 876 C CA . PRO A 1 115 ? -16.844 9.224 -10.343 1.00 83.00 115 PRO A CA 1
ATOM 877 C C . PRO A 1 115 ? -18.035 9.218 -9.371 1.00 83.00 115 PRO A C 1
ATOM 879 O O . PRO A 1 115 ? -17.847 9.450 -8.178 1.00 83.00 115 PRO A O 1
ATOM 882 N N . THR A 1 116 ? -19.262 8.986 -9.851 1.00 80.75 116 THR A N 1
ATOM 883 C CA . THR A 1 116 ? -20.471 8.914 -9.013 1.00 80.75 116 THR A CA 1
ATOM 884 C C . THR A 1 116 ? -20.740 7.522 -8.445 1.00 80.75 116 THR A C 1
ATOM 886 O O . THR A 1 116 ? -21.675 7.356 -7.663 1.00 80.75 116 THR A O 1
ATOM 889 N N . LYS A 1 117 ? -19.931 6.524 -8.813 1.00 80.81 117 LYS A N 1
ATOM 890 C CA . LYS A 1 117 ? -20.084 5.132 -8.388 1.00 80.81 117 LYS A CA 1
ATOM 891 C C . LYS A 1 117 ? -18.789 4.617 -7.788 1.00 80.81 117 LYS A C 1
ATOM 893 O O . LYS A 1 117 ? -17.704 5.048 -8.173 1.00 80.81 117 LYS A O 1
ATOM 898 N N . ASP A 1 118 ? -18.924 3.655 -6.885 1.00 78.88 118 ASP A N 1
ATOM 899 C CA . ASP A 1 118 ? -17.782 2.871 -6.448 1.00 78.88 118 ASP A CA 1
ATOM 900 C C . ASP A 1 118 ? -17.225 2.101 -7.647 1.00 78.88 118 ASP A C 1
ATOM 902 O O . ASP A 1 118 ? -17.977 1.537 -8.451 1.00 78.88 118 ASP A O 1
ATOM 906 N N . PHE A 1 119 ? -15.905 2.051 -7.763 1.00 80.06 119 PHE A N 1
ATOM 907 C CA . PHE A 1 119 ? -15.239 1.235 -8.768 1.00 80.06 119 PHE A CA 1
ATOM 908 C C . PHE A 1 119 ? -14.070 0.481 -8.148 1.00 80.06 119 PHE A C 1
ATOM 910 O O . PHE A 1 119 ? -13.560 0.832 -7.085 1.00 80.06 119 PHE A O 1
ATOM 917 N N . LYS A 1 120 ? -13.657 -0.595 -8.809 1.00 79.50 120 LYS A N 1
ATOM 918 C CA . LYS A 1 120 ? -12.525 -1.411 -8.372 1.00 79.50 120 LYS A CA 1
ATOM 919 C C . LYS A 1 120 ? -11.318 -1.111 -9.244 1.00 79.50 120 LYS A C 1
ATOM 921 O O . LYS A 1 120 ? -11.462 -0.888 -10.433 1.00 79.50 120 LYS A O 1
ATOM 926 N N . VAL A 1 121 ? -10.130 -1.116 -8.669 1.00 78.69 121 VAL A N 1
ATOM 927 C CA . VAL A 1 121 ? -8.874 -1.239 -9.411 1.00 78.69 121 VAL A CA 1
ATOM 928 C C . VAL A 1 121 ? -8.405 -2.665 -9.202 1.00 78.69 121 VAL A C 1
ATOM 930 O O . VAL A 1 121 ? -8.302 -3.071 -8.050 1.00 78.69 121 VAL A O 1
ATOM 933 N N . GLU A 1 122 ? -8.130 -3.419 -10.262 1.00 81.25 122 GLU A N 1
ATOM 934 C CA . GLU A 1 122 ? -7.716 -4.824 -10.170 1.00 81.25 122 GLU A CA 1
ATOM 935 C C . GLU A 1 122 ? -6.291 -4.995 -10.706 1.00 81.25 122 GLU A C 1
ATOM 937 O O . GLU A 1 122 ? -5.814 -4.215 -11.532 1.00 81.25 122 GLU A O 1
ATOM 942 N N . TRP A 1 123 ? -5.569 -5.998 -10.220 1.00 76.56 123 TRP A N 1
ATOM 943 C CA . TRP A 1 123 ? -4.236 -6.325 -10.720 1.00 76.56 123 TRP A CA 1
ATOM 944 C C . TRP A 1 123 ? -3.951 -7.814 -10.610 1.00 76.56 123 TRP A C 1
ATOM 946 O O . TRP A 1 123 ? -4.440 -8.493 -9.710 1.00 76.56 123 TRP A O 1
ATOM 956 N N . PHE A 1 124 ? -3.119 -8.324 -11.516 1.00 71.75 124 PHE A N 1
ATOM 957 C CA . PHE A 1 124 ? -2.703 -9.722 -11.481 1.00 71.75 124 PHE A CA 1
ATOM 958 C C . PHE A 1 124 ? -1.334 -9.854 -10.818 1.00 71.75 124 PHE A C 1
ATOM 960 O O . PHE A 1 124 ? -0.364 -9.260 -11.305 1.00 71.75 124 PHE A O 1
ATOM 967 N N . PRO A 1 125 ? -1.226 -10.616 -9.716 1.00 63.81 125 PRO A N 1
ATOM 968 C CA . PRO A 1 125 ? 0.067 -10.948 -9.154 1.00 63.81 125 PRO A CA 1
ATOM 969 C C . PRO A 1 125 ? 0.866 -11.785 -10.168 1.00 63.81 125 PRO A C 1
ATOM 971 O O . PRO A 1 125 ? 0.347 -12.735 -10.743 1.00 63.81 125 PRO A O 1
ATOM 974 N N . SER A 1 126 ? 2.134 -11.429 -10.376 1.00 59.25 126 SER A N 1
ATOM 975 C CA . SER A 1 126 ? 3.140 -12.292 -10.990 1.00 59.25 126 SER A CA 1
ATOM 976 C C . SER A 1 126 ? 3.226 -13.628 -10.249 1.00 59.25 126 SER A C 1
ATOM 978 O O . SER A 1 126 ? 3.148 -13.678 -9.020 1.00 59.25 126 SER A O 1
ATOM 980 N N . GLU A 1 127 ? 3.459 -14.706 -10.994 1.00 57.53 127 GLU A N 1
ATOM 981 C CA . GLU A 1 127 ? 3.705 -16.050 -10.453 1.00 57.53 127 GLU A CA 1
ATOM 982 C C . GLU A 1 127 ? 4.939 -16.100 -9.538 1.00 57.53 127 GLU A C 1
ATOM 984 O O . GLU A 1 127 ? 5.077 -16.995 -8.709 1.00 57.53 127 GLU A O 1
ATOM 989 N N . SER A 1 128 ? 5.828 -15.111 -9.648 1.00 54.47 128 SER A N 1
ATOM 990 C CA . SER A 1 128 ? 7.005 -14.955 -8.793 1.00 54.47 128 SER A CA 1
ATOM 991 C C . SER A 1 128 ? 6.686 -14.404 -7.394 1.00 54.47 128 SER A C 1
ATOM 993 O O . SER A 1 128 ? 7.608 -14.210 -6.601 1.00 54.47 128 SER A O 1
ATOM 995 N N . PHE A 1 129 ? 5.418 -14.112 -7.076 1.00 62.94 129 PHE A N 1
ATOM 996 C CA . PHE A 1 129 ? 5.026 -13.542 -5.788 1.00 62.94 129 PHE A CA 1
ATOM 997 C C . PHE A 1 129 ? 4.661 -14.597 -4.743 1.00 62.94 129 PHE A C 1
ATOM 999 O O . PHE A 1 129 ? 3.791 -15.435 -4.992 1.00 62.94 129 PHE A O 1
ATOM 1006 N N . PRO A 1 130 ? 5.229 -14.512 -3.524 1.00 60.22 130 PRO A N 1
ATOM 1007 C CA . PRO A 1 130 ? 4.758 -15.313 -2.406 1.00 60.22 130 PRO A CA 1
ATOM 1008 C C . PRO A 1 130 ? 3.265 -15.050 -2.131 1.00 60.22 130 PRO A C 1
ATOM 1010 O O . PRO A 1 130 ? 2.854 -13.884 -2.044 1.00 60.22 130 PRO A O 1
ATOM 1013 N N . PRO A 1 131 ? 2.442 -16.096 -1.949 1.00 62.06 131 PRO A N 1
ATOM 1014 C CA . PRO A 1 131 ? 1.066 -15.937 -1.493 1.00 62.06 131 PRO A CA 1
ATOM 1015 C C . PRO A 1 131 ? 0.997 -15.135 -0.186 1.00 62.06 131 PRO A C 1
ATOM 1017 O O . PRO A 1 131 ? 1.779 -15.368 0.733 1.00 62.06 131 PRO A O 1
ATOM 1020 N N . GLY A 1 132 ? 0.053 -14.195 -0.099 1.00 64.62 132 GLY A N 1
ATOM 1021 C CA . GLY A 1 132 ? -0.130 -13.342 1.084 1.00 64.62 132 GLY A CA 1
ATOM 1022 C C . GLY A 1 132 ? 0.781 -12.111 1.151 1.00 64.62 132 GLY A C 1
ATOM 1023 O O . GLY A 1 132 ? 0.766 -11.411 2.162 1.00 64.62 132 GLY A O 1
ATOM 1024 N N . SER A 1 133 ? 1.547 -11.824 0.093 1.00 70.06 133 SER A N 1
ATOM 1025 C CA . SER A 1 133 ? 2.319 -10.579 -0.001 1.00 70.06 133 SER A CA 1
ATOM 1026 C C . SER A 1 133 ? 1.411 -9.337 0.021 1.00 70.06 133 SER A C 1
ATOM 1028 O O . SER A 1 133 ? 0.257 -9.381 -0.411 1.00 70.06 133 SER A O 1
ATOM 1030 N N . GLN A 1 134 ? 1.929 -8.226 0.550 1.00 74.25 134 GLN A N 1
ATOM 1031 C CA . GLN A 1 134 ? 1.204 -6.960 0.657 1.00 74.25 134 GLN A CA 1
ATOM 1032 C C . GLN A 1 134 ? 1.505 -6.062 -0.547 1.00 74.25 134 GLN A C 1
ATOM 1034 O O . GLN A 1 134 ? 2.642 -5.684 -0.783 1.00 74.25 134 GLN A O 1
ATOM 1039 N N . PHE A 1 135 ? 0.472 -5.615 -1.245 1.00 76.81 135 PHE A N 1
ATOM 1040 C CA . PHE A 1 135 ? 0.562 -4.582 -2.265 1.00 76.81 135 PHE A CA 1
ATOM 1041 C C . PHE A 1 135 ? 0.405 -3.185 -1.663 1.00 76.81 135 PHE A C 1
ATOM 1043 O O . PHE A 1 135 ? -0.280 -2.980 -0.668 1.00 76.81 135 PHE A O 1
ATOM 1050 N N . LEU A 1 136 ? 1.014 -2.203 -2.311 1.00 79.12 136 LEU A N 1
ATOM 1051 C CA . LEU A 1 136 ? 0.966 -0.781 -2.019 1.00 79.12 136 LEU A CA 1
ATOM 1052 C C . LEU A 1 136 ? 0.441 -0.083 -3.273 1.00 79.12 136 LEU A C 1
ATOM 1054 O O . LEU A 1 136 ? 1.118 -0.038 -4.306 1.00 79.12 136 LEU A O 1
ATOM 1058 N N . VAL A 1 137 ? -0.766 0.463 -3.187 1.00 81.00 137 VAL A N 1
ATOM 1059 C CA . VAL A 1 137 ? -1.447 1.127 -4.301 1.00 81.00 137 VAL A CA 1
ATOM 1060 C C . VAL A 1 137 ? -1.274 2.631 -4.176 1.00 81.00 137 VAL A C 1
ATOM 1062 O O . VAL A 1 137 ? -1.476 3.212 -3.111 1.00 81.00 137 VAL A O 1
ATOM 1065 N N . THR A 1 138 ? -0.908 3.283 -5.273 1.00 83.31 138 THR A N 1
ATOM 1066 C CA . THR A 1 138 ? -0.892 4.743 -5.351 1.00 83.31 138 THR A CA 1
ATOM 1067 C C . THR A 1 138 ? -1.766 5.221 -6.495 1.00 83.31 138 THR A C 1
ATOM 1069 O O . THR A 1 138 ? -1.542 4.802 -7.628 1.00 83.31 138 THR A O 1
ATOM 1072 N N . ILE A 1 139 ? -2.713 6.118 -6.210 1.00 86.25 139 ILE A N 1
ATOM 1073 C CA . ILE A 1 139 ? -3.504 6.831 -7.223 1.00 86.25 139 ILE A CA 1
ATOM 1074 C C . ILE A 1 139 ? -3.098 8.302 -7.186 1.00 86.25 139 ILE A C 1
ATOM 1076 O O . ILE A 1 139 ? -3.045 8.891 -6.109 1.00 86.25 139 ILE A O 1
ATOM 1080 N N . LYS A 1 140 ? -2.801 8.913 -8.334 1.00 86.50 140 LYS A N 1
ATOM 1081 C CA . LYS A 1 140 ? -2.442 10.338 -8.427 1.00 86.50 140 LYS A CA 1
ATOM 1082 C C . LYS A 1 140 ? -3.293 11.046 -9.460 1.00 86.50 140 LYS A C 1
ATOM 1084 O O . LYS A 1 140 ? -3.581 10.467 -10.500 1.00 86.50 140 LYS A O 1
ATOM 1089 N N . GLU A 1 141 ? -3.639 12.306 -9.217 1.00 84.94 141 GLU A N 1
ATOM 1090 C CA . GLU A 1 141 ? -4.074 13.183 -10.309 1.00 84.94 141 GLU A CA 1
ATOM 1091 C C . GLU A 1 141 ? -2.864 13.458 -11.213 1.00 84.94 141 GLU A C 1
ATOM 1093 O O . GLU A 1 141 ? -1.754 13.706 -10.724 1.00 84.94 141 GLU A O 1
ATOM 1098 N N . ALA A 1 142 ? -3.049 13.365 -12.530 1.00 70.25 142 ALA A N 1
ATOM 1099 C CA . ALA A 1 142 ? -1.966 13.475 -13.498 1.00 70.25 142 ALA A CA 1
ATOM 1100 C C . ALA A 1 142 ? -1.186 14.795 -13.317 1.00 70.25 142 ALA A C 1
ATOM 1102 O O . ALA A 1 142 ? -1.708 15.878 -13.565 1.00 70.25 142 ALA A O 1
ATOM 1103 N N . GLY A 1 143 ? 0.081 14.687 -12.897 1.00 59.53 143 GLY A N 1
ATOM 1104 C CA . GLY A 1 143 ? 1.017 15.812 -12.796 1.00 59.53 143 GLY A CA 1
ATOM 1105 C C . GLY A 1 143 ? 1.020 16.597 -11.479 1.00 59.53 143 GLY A C 1
ATOM 1106 O O . GLY A 1 143 ? 1.710 17.611 -11.420 1.00 59.53 143 GLY A O 1
ATOM 1107 N N . ILE A 1 144 ? 0.293 16.168 -10.438 1.00 69.19 144 ILE A N 1
ATOM 1108 C CA . ILE A 1 144 ? 0.189 16.930 -9.176 1.00 69.19 144 ILE A CA 1
ATOM 1109 C C . ILE A 1 144 ? 0.665 16.099 -7.978 1.00 69.19 144 ILE A C 1
ATOM 1111 O O . ILE A 1 144 ? 1.861 15.997 -7.728 1.00 69.19 144 ILE A O 1
ATOM 1115 N N . ASN A 1 145 ? -0.262 15.495 -7.238 1.00 68.19 145 ASN A N 1
ATOM 1116 C CA . ASN A 1 145 ? -0.014 14.789 -5.988 1.00 68.19 145 ASN A CA 1
ATOM 1117 C C . ASN A 1 145 ? -0.821 13.492 -5.970 1.00 68.19 145 ASN A C 1
ATOM 1119 O O . ASN A 1 145 ? -1.802 13.332 -6.703 1.00 68.19 145 ASN A O 1
ATOM 1123 N N . ALA A 1 146 ? -0.389 12.551 -5.135 1.00 73.06 146 ALA A N 1
ATOM 1124 C CA . ALA A 1 146 ? -1.206 11.387 -4.844 1.00 73.06 146 ALA A CA 1
ATOM 1125 C C . ALA A 1 146 ? -2.520 11.819 -4.189 1.00 73.06 146 ALA A C 1
ATOM 1127 O O . ALA A 1 146 ? -2.545 12.762 -3.394 1.00 73.06 146 ALA A O 1
ATOM 1128 N N . LEU A 1 147 ? -3.604 11.136 -4.552 1.00 77.19 147 LEU A N 1
ATOM 1129 C CA . LEU A 1 147 ? -4.879 11.311 -3.887 1.00 77.19 147 LEU A CA 1
ATOM 1130 C C . LEU A 1 147 ? -4.690 10.978 -2.401 1.00 77.19 147 LEU A C 1
ATOM 1132 O O . LEU A 1 147 ? -4.043 9.973 -2.073 1.00 77.19 147 LEU A O 1
ATOM 1136 N N . PRO A 1 148 ? -5.222 11.806 -1.492 1.00 70.56 148 PRO A N 1
ATOM 1137 C CA . PRO A 1 148 ? -5.175 11.510 -0.070 1.00 70.56 148 PRO A CA 1
ATOM 1138 C C . PRO A 1 148 ? -5.766 10.132 0.238 1.00 70.56 148 PRO A C 1
ATOM 1140 O O . PRO A 1 148 ? -6.722 9.702 -0.403 1.00 70.56 148 PRO A O 1
ATOM 1143 N N . GLY A 1 149 ? -5.149 9.402 1.166 1.00 72.00 149 GLY A N 1
ATOM 1144 C CA . GLY A 1 149 ? -5.501 8.008 1.451 1.00 72.00 149 GLY A CA 1
ATOM 1145 C C . GLY A 1 149 ? -5.057 6.989 0.391 1.00 72.00 149 GLY A C 1
ATOM 1146 O O . GLY A 1 149 ? -5.074 5.800 0.675 1.00 72.00 149 GLY A O 1
ATOM 1147 N N . PHE A 1 150 ? -4.586 7.411 -0.788 1.00 78.44 150 PHE A N 1
ATOM 1148 C CA . PHE A 1 150 ? -4.089 6.541 -1.864 1.00 78.44 150 PHE A CA 1
ATOM 1149 C C . PHE A 1 150 ? -2.607 6.794 -2.160 1.00 78.44 150 PHE A C 1
ATOM 1151 O O . PHE A 1 150 ? -2.189 6.795 -3.314 1.00 78.44 150 PHE A O 1
ATOM 1158 N N . THR A 1 151 ? -1.794 7.035 -1.131 1.00 82.62 151 THR A N 1
ATOM 1159 C CA . THR A 1 151 ? -0.328 7.083 -1.257 1.00 82.62 151 THR A CA 1
ATOM 1160 C C . THR A 1 151 ? 0.261 5.834 -0.622 1.00 82.62 151 THR A C 1
ATOM 1162 O O . THR A 1 151 ? 0.245 5.720 0.599 1.00 82.62 151 THR A O 1
ATOM 1165 N N . ASN A 1 152 ? 0.777 4.903 -1.432 1.00 77.31 152 ASN A N 1
ATOM 1166 C CA . ASN A 1 152 ? 1.219 3.577 -0.976 1.00 77.31 152 ASN A CA 1
ATOM 1167 C C . ASN A 1 152 ? 0.186 2.887 -0.056 1.00 77.31 152 ASN A C 1
ATOM 1169 O O . ASN A 1 152 ? 0.568 2.292 0.949 1.00 77.31 152 ASN A O 1
ATOM 1173 N N . LYS A 1 153 ? -1.115 2.984 -0.373 1.00 77.69 153 LYS A N 1
ATOM 1174 C CA . LYS A 1 153 ? -2.188 2.370 0.422 1.00 77.69 153 LYS A CA 1
ATOM 1175 C C . LYS A 1 153 ? -1.987 0.848 0.446 1.00 77.69 153 LYS A C 1
ATOM 1177 O O . LYS A 1 153 ? -2.004 0.244 -0.631 1.00 77.69 153 LYS A O 1
ATOM 1182 N N . PRO A 1 154 ? -1.780 0.234 1.625 1.00 75.75 154 PRO A N 1
ATOM 1183 C CA . PRO A 1 154 ? -1.513 -1.189 1.724 1.00 75.75 154 PRO A CA 1
ATOM 1184 C C . PRO A 1 154 ? -2.775 -2.021 1.501 1.00 75.75 154 PRO A C 1
ATOM 1186 O O . PRO A 1 154 ? -3.864 -1.650 1.934 1.00 75.75 154 PRO A O 1
ATOM 1189 N N . THR A 1 155 ? -2.626 -3.174 0.861 1.00 74.81 155 THR A N 1
ATOM 1190 C CA . THR A 1 155 ? -3.678 -4.185 0.724 1.00 74.81 155 THR A CA 1
ATOM 1191 C C . THR A 1 155 ? -3.067 -5.551 0.429 1.00 74.81 155 THR A C 1
ATOM 1193 O O . THR A 1 155 ? -2.012 -5.645 -0.182 1.00 74.81 155 THR A O 1
ATOM 1196 N N . THR A 1 156 ? -3.707 -6.629 0.863 1.00 75.44 156 THR A N 1
ATOM 1197 C CA . THR A 1 156 ? -3.313 -8.009 0.521 1.00 75.44 156 THR A CA 1
ATOM 1198 C C . THR A 1 156 ? -4.183 -8.601 -0.588 1.00 75.44 156 THR A C 1
ATOM 1200 O O . THR A 1 156 ? -3.934 -9.715 -1.045 1.00 75.44 156 THR A O 1
ATOM 1203 N N . GLY A 1 157 ? -5.216 -7.869 -1.020 1.00 75.12 157 GLY A N 1
ATOM 1204 C CA . GLY A 1 157 ? -6.076 -8.262 -2.128 1.00 75.12 157 GLY A CA 1
ATOM 1205 C C . GLY A 1 157 ? -5.416 -8.017 -3.481 1.00 75.12 157 GLY A C 1
ATOM 1206 O O . GLY A 1 157 ? -4.447 -7.275 -3.597 1.00 75.12 157 GLY A O 1
ATOM 1207 N N . THR A 1 158 ? -5.977 -8.612 -4.529 1.00 77.56 158 THR A N 1
ATOM 1208 C CA . THR A 1 158 ? -5.631 -8.325 -5.933 1.00 77.56 158 THR A CA 1
ATOM 1209 C C . THR A 1 158 ? -6.509 -7.223 -6.529 1.00 77.56 158 THR A C 1
ATOM 1211 O O . THR A 1 158 ? -6.600 -7.064 -7.744 1.00 77.56 158 THR A O 1
ATOM 1214 N N . PHE A 1 159 ? -7.215 -6.491 -5.666 1.00 80.75 159 PHE A N 1
ATOM 1215 C CA . PHE A 1 159 ? -8.051 -5.366 -6.037 1.00 80.75 159 PHE A CA 1
ATOM 1216 C C . PHE A 1 159 ? -8.133 -4.339 -4.906 1.00 80.75 159 PHE A C 1
ATOM 1218 O O . PHE A 1 159 ? -7.902 -4.653 -3.738 1.00 80.75 159 PHE A O 1
ATOM 1225 N N . MET A 1 160 ? -8.518 -3.113 -5.252 1.00 80.81 160 MET A N 1
ATOM 1226 C CA . MET A 1 160 ? -8.824 -2.033 -4.318 1.00 80.81 160 MET A CA 1
ATOM 1227 C C . MET A 1 160 ? -10.139 -1.374 -4.706 1.00 80.81 160 MET A C 1
ATOM 1229 O O . MET A 1 160 ? -10.335 -1.028 -5.869 1.00 80.81 160 MET A O 1
ATOM 1233 N N . LEU A 1 161 ? -11.031 -1.181 -3.735 1.00 80.69 161 LEU A N 1
ATOM 1234 C CA . LEU A 1 161 ? -12.226 -0.370 -3.930 1.00 80.69 161 LEU A CA 1
ATOM 1235 C C . LEU A 1 161 ? -11.853 1.114 -3.843 1.00 80.69 161 LEU A C 1
ATOM 1237 O O . LEU A 1 161 ? -11.117 1.533 -2.948 1.00 80.69 161 LEU A O 1
ATOM 1241 N N . VAL A 1 162 ? -12.369 1.902 -4.776 1.00 81.56 162 VAL A N 1
ATOM 1242 C CA . VAL A 1 162 ? -12.320 3.359 -4.748 1.00 81.56 162 VAL A CA 1
ATOM 1243 C C . VAL A 1 162 ? -13.758 3.845 -4.682 1.00 81.56 162 VAL A C 1
ATOM 1245 O O . VAL A 1 162 ? -14.554 3.574 -5.583 1.00 81.56 162 VAL A O 1
ATOM 1248 N N . SER A 1 163 ? -14.095 4.522 -3.590 1.00 78.69 163 SER A N 1
ATOM 1249 C CA . SER A 1 163 ? -15.457 4.968 -3.328 1.00 78.69 163 SER A CA 1
ATOM 1250 C C . SER A 1 163 ? -15.902 6.073 -4.285 1.00 78.69 163 SER A C 1
ATOM 1252 O O . SER A 1 163 ? -15.103 6.878 -4.781 1.00 78.69 163 SER A O 1
ATOM 1254 N N . ALA A 1 164 ? -17.210 6.147 -4.507 1.00 78.62 164 ALA A N 1
ATOM 1255 C CA . ALA A 1 164 ? -17.839 7.251 -5.208 1.00 78.62 164 ALA A CA 1
ATOM 1256 C C . ALA A 1 164 ? -17.444 8.600 -4.579 1.00 78.62 164 ALA A C 1
ATOM 1258 O O . ALA A 1 164 ? -17.322 8.739 -3.362 1.00 78.62 164 ALA A O 1
ATOM 1259 N N . GLY A 1 165 ? -17.248 9.618 -5.413 1.00 76.56 165 GLY A N 1
ATOM 1260 C CA . GLY A 1 165 ? -16.863 10.959 -4.976 1.00 76.56 165 GLY A CA 1
ATOM 1261 C C . GLY A 1 165 ? -15.364 11.149 -4.729 1.00 76.56 165 GLY A C 1
ATOM 1262 O O . GLY A 1 165 ? -14.924 12.293 -4.708 1.00 76.56 165 GLY A O 1
ATOM 1263 N N . THR A 1 166 ? -14.551 10.088 -4.621 1.00 80.31 166 THR A N 1
ATOM 1264 C CA . THR A 1 166 ? -13.087 10.213 -4.455 1.00 80.31 166 THR A CA 1
ATOM 1265 C C . THR A 1 166 ? -12.418 10.911 -5.644 1.00 80.31 166 THR A C 1
ATOM 1267 O O . THR A 1 166 ? -11.489 11.697 -5.463 1.00 80.31 166 THR A O 1
ATOM 1270 N N . LEU A 1 167 ? -12.882 10.640 -6.867 1.00 83.75 167 LEU A N 1
ATOM 1271 C CA . LEU A 1 167 ? -12.345 11.242 -8.088 1.00 83.75 167 LEU A CA 1
ATOM 1272 C C . LEU A 1 167 ? -13.121 12.499 -8.481 1.00 83.75 167 LEU A C 1
ATOM 1274 O O . LEU A 1 167 ? -14.329 12.585 -8.297 1.00 83.75 167 LEU A O 1
ATOM 1278 N N . ILE A 1 168 ? -12.443 13.455 -9.101 1.00 83.12 168 ILE A N 1
ATOM 1279 C CA . ILE A 1 168 ? -13.039 14.677 -9.642 1.00 83.12 168 ILE A CA 1
ATOM 1280 C C . ILE A 1 168 ? -13.381 14.435 -11.112 1.00 83.12 168 ILE A C 1
ATOM 1282 O O . ILE A 1 168 ? -12.521 14.033 -11.897 1.00 83.12 168 ILE A O 1
ATOM 1286 N N . ASN A 1 169 ? -14.630 14.701 -11.499 1.00 84.69 169 ASN A N 1
ATOM 1287 C CA . ASN A 1 169 ? -15.059 14.552 -12.888 1.00 84.69 169 ASN A CA 1
ATOM 1288 C C . ASN A 1 169 ? -14.220 15.411 -13.853 1.00 84.69 169 ASN A C 1
ATOM 1290 O O . ASN A 1 169 ? -13.881 16.557 -13.558 1.00 84.69 169 ASN A O 1
ATOM 1294 N N . GLY A 1 170 ? -13.895 14.858 -15.022 1.00 81.12 170 GLY A N 1
ATOM 1295 C CA . GLY A 1 170 ? -13.088 15.520 -16.050 1.00 81.12 170 GLY A CA 1
ATOM 1296 C C . GLY A 1 170 ? -11.581 15.527 -15.777 1.00 81.12 170 GLY A C 1
ATOM 1297 O O . GLY A 1 170 ? -10.831 16.111 -16.559 1.00 81.12 170 GLY A O 1
ATOM 1298 N N . LYS A 1 171 ? -11.116 14.894 -14.692 1.00 85.94 171 LYS A N 1
ATOM 1299 C CA . LYS A 1 171 ? -9.687 14.763 -14.383 1.00 85.94 171 LYS A CA 1
ATOM 1300 C C . LYS A 1 171 ? -9.109 13.440 -14.869 1.00 85.94 171 LYS A C 1
ATOM 1302 O O . LYS A 1 171 ? -9.801 12.427 -14.979 1.00 85.94 171 LYS A O 1
ATOM 1307 N N . ASN A 1 172 ? -7.804 13.477 -15.126 1.00 85.69 172 ASN A N 1
ATOM 1308 C CA . ASN A 1 172 ? -7.004 12.309 -15.461 1.00 85.69 172 ASN A CA 1
ATOM 1309 C C . ASN A 1 172 ? -6.199 11.875 -14.247 1.00 85.69 172 ASN A C 1
ATOM 1311 O O . ASN A 1 172 ? -5.660 12.701 -13.508 1.00 85.69 172 ASN A O 1
ATOM 1315 N N . TYR A 1 173 ? -6.083 10.570 -14.094 1.00 86.06 173 TYR A N 1
ATOM 1316 C CA . TYR A 1 173 ? -5.445 9.924 -12.974 1.00 86.06 173 TYR A CA 1
ATOM 1317 C C . TYR A 1 173 ? -4.456 8.878 -13.455 1.00 86.06 173 TYR A C 1
ATOM 1319 O O . TYR A 1 173 ? -4.541 8.349 -14.566 1.00 86.06 173 TYR A O 1
ATOM 1327 N N . THR A 1 174 ? -3.512 8.579 -12.581 1.00 84.31 174 THR A N 1
ATOM 1328 C CA . THR A 1 174 ? -2.601 7.460 -12.727 1.00 84.31 174 THR A CA 1
ATOM 1329 C C . THR A 1 174 ? -2.745 6.521 -11.554 1.00 84.31 174 THR A C 1
ATOM 1331 O O . THR A 1 174 ? -2.987 6.959 -10.430 1.00 84.31 174 THR A O 1
ATOM 1334 N N . VAL A 1 175 ? -2.569 5.231 -11.808 1.00 84.00 175 VAL A N 1
ATOM 1335 C CA . VAL A 1 175 ? -2.448 4.219 -10.766 1.00 84.00 175 VAL A CA 1
ATOM 1336 C C . VAL A 1 175 ? -1.160 3.430 -10.940 1.00 84.00 175 VAL A C 1
ATOM 1338 O O . VAL A 1 175 ? -0.751 3.094 -12.054 1.00 84.00 175 VAL A O 1
ATOM 1341 N N . THR A 1 176 ? -0.523 3.148 -9.812 1.00 79.38 176 THR A N 1
ATOM 1342 C CA . THR A 1 176 ? 0.643 2.272 -9.705 1.00 79.38 176 THR A CA 1
ATOM 1343 C C . THR A 1 176 ? 0.426 1.322 -8.540 1.00 79.38 176 THR A C 1
ATOM 1345 O O . THR A 1 176 ? 0.013 1.768 -7.467 1.00 79.38 176 THR A O 1
ATOM 1348 N N . VAL A 1 177 ? 0.753 0.049 -8.722 1.00 76.62 177 VAL A N 1
ATOM 1349 C CA . VAL A 1 177 ? 0.721 -0.963 -7.662 1.00 76.62 177 VAL A CA 1
ATOM 1350 C C . VAL A 1 177 ? 2.122 -1.546 -7.519 1.00 76.62 177 VAL A C 1
ATOM 1352 O O . VAL A 1 177 ? 2.772 -1.829 -8.526 1.00 76.62 177 VAL A O 1
ATOM 1355 N N . LYS A 1 178 ? 2.604 -1.698 -6.283 1.00 74.62 178 LYS A N 1
ATOM 1356 C CA . LYS A 1 178 ? 3.890 -2.349 -5.987 1.00 74.62 178 LYS A CA 1
ATOM 1357 C C . LYS A 1 178 ? 3.797 -3.277 -4.786 1.00 74.62 178 LYS A C 1
ATOM 1359 O O . LYS A 1 178 ? 2.972 -3.044 -3.923 1.00 74.62 178 LYS A O 1
ATOM 1364 N N . ASN A 1 179 ? 4.661 -4.274 -4.684 1.00 66.25 179 ASN A N 1
ATOM 1365 C CA . ASN A 1 179 ? 4.624 -5.273 -3.608 1.00 66.25 179 ASN A CA 1
ATOM 1366 C C . ASN A 1 179 ? 5.435 -4.897 -2.343 1.00 66.25 179 ASN A C 1
ATOM 1368 O O . ASN A 1 179 ? 5.344 -5.552 -1.314 1.00 66.25 179 ASN A O 1
ATOM 1372 N N . SER A 1 180 ? 6.288 -3.866 -2.388 1.00 61.31 180 SER A N 1
ATOM 1373 C CA . SER A 1 180 ? 7.067 -3.461 -1.208 1.00 61.31 180 SER A CA 1
ATOM 1374 C C . SER A 1 180 ? 7.531 -2.005 -1.261 1.00 61.31 180 SER A C 1
ATOM 1376 O O . SER A 1 180 ? 7.767 -1.428 -2.327 1.00 61.31 180 SER A O 1
ATOM 1378 N N . ALA A 1 181 ? 7.684 -1.387 -0.086 1.00 52.12 181 ALA A N 1
ATOM 1379 C CA . ALA A 1 181 ? 8.304 -0.074 0.063 1.00 52.12 181 ALA A CA 1
ATOM 1380 C C . ALA A 1 181 ? 9.834 -0.119 -0.116 1.00 52.12 181 ALA A C 1
ATOM 1382 O O . ALA A 1 181 ? 10.411 0.887 -0.526 1.00 52.12 181 ALA A O 1
ATOM 1383 N N . SER A 1 182 ? 10.471 -1.266 0.157 1.00 49.19 182 SER A N 1
ATOM 1384 C CA . SER A 1 182 ? 11.931 -1.444 0.130 1.00 49.19 182 SER A CA 1
ATOM 1385 C C . SER A 1 182 ? 12.503 -1.762 -1.252 1.00 49.19 182 SER A C 1
ATOM 1387 O O . SER A 1 182 ? 13.720 -1.726 -1.429 1.00 49.19 182 SER A O 1
ATOM 1389 N N . CYS A 1 183 ? 11.653 -2.034 -2.244 1.00 50.50 183 CYS A N 1
ATOM 1390 C CA . CYS A 1 183 ? 12.116 -2.286 -3.599 1.00 50.50 183 CYS A CA 1
ATOM 1391 C C . CYS A 1 183 ? 12.431 -0.981 -4.351 1.00 50.50 183 CYS A C 1
ATOM 1393 O O . CYS A 1 183 ? 11.583 -0.096 -4.515 1.00 50.50 183 CYS A O 1
ATOM 1395 N N . ALA A 1 184 ? 13.660 -0.891 -4.862 1.00 45.53 184 ALA A N 1
ATOM 1396 C CA . ALA A 1 184 ? 14.094 0.156 -5.776 1.00 45.53 184 ALA A CA 1
ATOM 1397 C C . ALA A 1 184 ? 13.699 -0.204 -7.224 1.00 45.53 184 ALA A C 1
ATOM 1399 O O . ALA A 1 184 ? 14.413 -0.917 -7.927 1.00 45.53 184 ALA A O 1
ATOM 1400 N N . ALA A 1 185 ? 12.543 0.288 -7.669 1.00 45.75 185 ALA A N 1
ATOM 1401 C CA . ALA A 1 185 ? 12.023 0.065 -9.018 1.00 45.75 185 ALA A CA 1
ATOM 1402 C C . ALA A 1 185 ? 12.827 0.802 -10.119 1.00 45.75 185 ALA A C 1
ATOM 1404 O O . ALA A 1 185 ? 13.129 1.987 -9.971 1.00 45.75 185 ALA A O 1
ATOM 1405 N N . LEU A 1 186 ? 13.080 0.125 -11.256 1.00 45.25 186 LEU A N 1
ATOM 1406 C CA . LEU A 1 186 ? 13.538 0.716 -12.536 1.00 45.25 186 LEU A CA 1
ATOM 1407 C C . LEU A 1 186 ? 12.491 1.698 -13.114 1.00 45.25 186 LEU A C 1
ATOM 1409 O O . LEU A 1 186 ? 12.853 2.748 -13.632 1.00 45.25 186 LEU A O 1
ATOM 1413 N N . SER A 1 187 ? 11.202 1.354 -13.009 1.00 50.47 187 SER A N 1
ATOM 1414 C CA . SER A 1 187 ? 10.019 2.198 -13.238 1.00 50.47 187 SER A CA 1
ATOM 1415 C C . SER A 1 187 ? 8.775 1.369 -12.889 1.00 50.47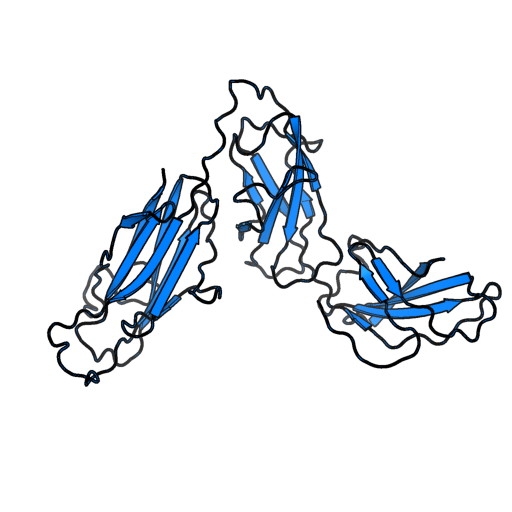 187 SER A C 1
ATOM 1417 O O . SER A 1 187 ? 8.726 0.180 -13.213 1.00 50.47 187 SER A O 1
ATOM 1419 N N . LEU A 1 188 ? 7.787 1.959 -12.210 1.00 54.28 188 LEU A N 1
ATOM 1420 C CA . LEU A 1 188 ? 6.497 1.301 -11.980 1.00 54.28 188 LEU A CA 1
ATOM 1421 C C . LEU A 1 188 ? 5.641 1.441 -13.244 1.00 54.28 188 LEU A C 1
ATOM 1423 O O . LEU A 1 188 ? 5.564 2.554 -13.768 1.00 54.28 188 LEU A O 1
ATOM 1427 N N . PRO A 1 189 ? 4.967 0.382 -13.729 1.00 58.12 189 PRO A N 1
ATOM 1428 C CA . PRO A 1 189 ? 3.969 0.544 -14.774 1.00 58.12 189 PRO A CA 1
ATOM 1429 C C . PRO A 1 189 ? 2.904 1.531 -14.282 1.00 58.12 189 PRO A C 1
ATOM 1431 O O . PRO A 1 189 ? 2.277 1.334 -13.240 1.00 58.12 189 PRO A O 1
ATOM 1434 N N . VAL A 1 190 ? 2.748 2.630 -15.020 1.00 66.75 190 VAL A N 1
ATOM 1435 C CA . VAL A 1 190 ? 1.767 3.672 -14.727 1.00 66.75 190 VAL A CA 1
ATOM 1436 C C . VAL A 1 190 ? 0.570 3.444 -15.632 1.00 66.75 190 VAL A C 1
ATOM 1438 O O . VAL A 1 190 ? 0.676 3.584 -16.849 1.00 66.75 190 VAL A O 1
ATOM 1441 N N . THR A 1 191 ? -0.569 3.101 -15.041 1.00 75.62 191 THR A N 1
ATOM 1442 C CA . THR A 1 191 ? -1.822 2.969 -15.792 1.00 75.62 191 THR A CA 1
ATOM 1443 C C . THR A 1 191 ? -2.579 4.284 -15.720 1.00 75.62 191 THR A C 1
ATOM 1445 O O . THR A 1 191 ? -2.796 4.810 -14.629 1.00 75.62 191 THR A O 1
ATOM 1448 N N . PHE A 1 192 ? -2.957 4.826 -16.876 1.00 79.56 192 PHE A N 1
ATOM 1449 C CA . PHE A 1 192 ? -3.688 6.086 -16.988 1.00 79.56 192 PHE A CA 1
ATOM 1450 C C . PHE A 1 192 ? -5.181 5.821 -17.133 1.00 79.56 192 PHE A C 1
ATOM 1452 O O . PHE A 1 192 ? -5.588 4.934 -17.881 1.00 79.56 192 PHE A O 1
ATOM 1459 N N . PHE A 1 193 ? -5.992 6.620 -16.450 1.00 85.12 193 PHE A N 1
ATOM 1460 C CA . PHE A 1 193 ? -7.440 6.587 -16.591 1.00 85.12 193 PHE A CA 1
ATOM 1461 C C . PHE A 1 193 ? -8.046 7.979 -16.387 1.00 85.12 193 PHE A C 1
ATOM 1463 O O . PHE A 1 193 ? -7.417 8.879 -15.831 1.00 85.12 193 PHE A O 1
ATOM 1470 N N . SER A 1 194 ? -9.277 8.166 -16.841 1.00 85.88 194 SER A N 1
ATOM 1471 C CA . SER A 1 194 ? -10.017 9.421 -16.764 1.00 85.88 194 SER A CA 1
ATOM 1472 C C . SER A 1 194 ? -11.305 9.225 -15.978 1.00 85.88 194 SER A C 1
ATOM 1474 O O . SER A 1 194 ? -12.047 8.269 -16.212 1.00 85.88 194 SER A O 1
ATOM 1476 N N . ALA A 1 195 ? -11.614 10.160 -15.085 1.00 86.19 195 ALA A N 1
ATOM 1477 C CA . ALA A 1 195 ? -12.931 10.243 -14.472 1.00 86.19 195 ALA A CA 1
ATOM 1478 C C . ALA A 1 195 ? -13.892 10.932 -15.451 1.00 86.19 195 ALA A C 1
ATOM 1480 O O . ALA A 1 195 ? -13.727 12.112 -15.765 1.00 86.19 195 ALA A O 1
ATOM 1481 N N . VAL A 1 196 ? -14.875 10.192 -15.957 1.00 79.81 196 VAL A N 1
ATOM 1482 C CA . VAL A 1 196 ? -15.872 10.667 -16.920 1.00 79.81 196 VAL A CA 1
ATOM 1483 C C . VAL A 1 196 ? -17.270 10.222 -16.501 1.00 79.81 196 VAL A C 1
ATOM 1485 O O . VAL A 1 196 ? -17.542 9.043 -16.303 1.00 79.81 196 VAL A O 1
ATOM 1488 N N . GLY A 1 197 ? -18.189 11.174 -16.388 1.00 72.12 197 GLY A N 1
ATOM 1489 C CA . GLY A 1 197 ? -19.585 10.900 -16.060 1.00 72.12 197 GLY A CA 1
ATOM 1490 C C . GLY A 1 197 ? -20.402 12.181 -15.946 1.00 72.12 197 GLY A C 1
ATOM 1491 O O . GLY A 1 197 ? -19.904 13.279 -16.207 1.00 72.12 197 GLY A O 1
ATOM 1492 N N . SER A 1 198 ? -21.653 12.060 -15.499 1.00 61.31 198 SER A N 1
ATOM 1493 C CA . SER A 1 198 ? -22.559 13.190 -15.227 1.00 61.31 198 SER A CA 1
ATOM 1494 C C . SER A 1 198 ? -22.172 13.994 -13.975 1.00 61.31 198 SER A C 1
ATOM 1496 O O . SER A 1 198 ? -23.027 14.635 -13.364 1.00 61.31 198 SER A O 1
ATOM 1498 N N . GLY A 1 199 ? -20.900 13.935 -13.566 1.00 56.59 199 GLY A N 1
ATOM 1499 C CA . GLY A 1 199 ? -20.345 14.606 -12.398 1.00 56.59 199 GLY A CA 1
ATOM 1500 C C . GLY A 1 199 ? -20.461 16.121 -12.526 1.00 56.59 199 GLY A C 1
ATOM 1501 O O . GLY A 1 199 ? -19.611 16.788 -13.112 1.00 56.59 199 GLY A O 1
ATOM 1502 N N . GLY A 1 200 ? -21.564 16.631 -11.997 1.00 58.28 200 GLY A N 1
ATOM 1503 C CA . GLY A 1 200 ? -21.831 18.032 -11.709 1.00 58.28 200 GLY A CA 1
ATOM 1504 C C . GLY A 1 200 ? -22.265 18.151 -10.248 1.00 58.28 200 GLY A C 1
ATOM 1505 O O . GLY A 1 200 ? -21.706 17.491 -9.377 1.00 58.28 200 GLY A O 1
ATOM 1506 N N . SER A 1 201 ? -23.316 18.922 -9.971 1.00 56.91 201 SER A N 1
ATOM 1507 C CA . SER A 1 201 ? -23.857 19.143 -8.617 1.00 56.91 201 SER A CA 1
ATOM 1508 C C . SER A 1 201 ? -24.328 17.885 -7.867 1.00 56.91 201 SER A C 1
ATOM 1510 O O . SER A 1 201 ? -24.552 17.960 -6.666 1.00 56.91 201 SER A O 1
ATOM 1512 N N . ASN A 1 202 ? -24.499 16.750 -8.557 1.00 60.38 202 ASN A N 1
ATOM 1513 C CA . ASN A 1 202 ? -24.970 15.484 -7.979 1.00 60.38 202 ASN A CA 1
ATOM 1514 C C . ASN A 1 202 ? -23.832 14.501 -7.653 1.00 60.38 202 ASN A C 1
ATOM 1516 O O . ASN A 1 202 ? -24.101 13.347 -7.322 1.00 60.38 202 ASN A O 1
ATOM 1520 N N . GLN A 1 203 ? -22.569 14.915 -7.786 1.00 65.81 203 GLN A N 1
ATOM 1521 C CA . GLN A 1 203 ? -21.459 14.084 -7.340 1.00 65.81 203 GLN A CA 1
ATOM 1522 C C . GLN A 1 203 ? -21.505 13.958 -5.805 1.00 65.81 203 GLN A C 1
ATOM 1524 O O . GLN A 1 203 ? -21.674 14.980 -5.132 1.00 65.81 203 GLN A O 1
ATOM 1529 N N . PRO A 1 204 ? -21.339 12.746 -5.237 1.00 69.31 204 PRO A N 1
ATOM 1530 C CA . PRO A 1 204 ? -21.162 12.600 -3.801 1.00 69.31 204 PRO A CA 1
ATOM 1531 C C . PRO A 1 204 ? -20.030 13.517 -3.320 1.00 69.31 204 PRO A C 1
ATOM 1533 O O . PRO A 1 204 ? -19.004 13.611 -4.006 1.00 69.31 204 PRO A O 1
ATOM 1536 N N . PRO A 1 205 ? -20.200 14.221 -2.185 1.00 68.06 205 PRO A N 1
ATOM 1537 C CA . PRO A 1 205 ? -19.129 15.037 -1.638 1.00 68.06 205 PRO A CA 1
ATOM 1538 C C . PRO A 1 205 ? -17.889 14.166 -1.440 1.00 68.06 205 PRO A C 1
ATOM 1540 O O . PRO A 1 205 ? -18.001 12.995 -1.075 1.00 68.06 205 PRO A O 1
ATOM 1543 N N . GLN A 1 206 ? -16.712 14.739 -1.703 1.00 68.50 206 GLN A N 1
ATOM 1544 C CA . GLN A 1 206 ? -15.462 14.025 -1.471 1.00 68.50 206 GLN A CA 1
ATOM 1545 C C . GLN A 1 206 ? -15.421 13.523 -0.022 1.00 68.50 206 GLN A C 1
ATOM 1547 O O . GLN A 1 206 ? -15.843 14.267 0.874 1.00 68.50 206 GLN A O 1
ATOM 1552 N N . PRO A 1 207 ? -14.908 12.302 0.224 1.00 68.75 207 PRO A N 1
ATOM 1553 C CA . PRO A 1 207 ? -14.677 11.834 1.579 1.00 68.75 207 PRO A CA 1
ATOM 1554 C C . PRO A 1 207 ? -13.841 12.873 2.317 1.00 68.75 207 PRO A C 1
ATOM 1556 O O . PRO A 1 207 ? -12.757 13.249 1.862 1.00 68.75 207 PRO A O 1
ATOM 1559 N N . LYS A 1 208 ? -14.365 13.375 3.433 1.00 75.12 208 LYS A N 1
ATOM 1560 C CA . LYS A 1 208 ? -13.594 14.266 4.289 1.00 75.12 208 LYS A CA 1
ATOM 1561 C C . LYS A 1 208 ? -12.415 13.492 4.854 1.00 75.12 208 LYS A C 1
ATOM 1563 O O . LYS A 1 208 ? -12.512 12.300 5.148 1.00 75.12 208 LYS A O 1
ATOM 1568 N N . LEU A 1 209 ? -11.293 14.186 4.956 1.00 74.50 209 LEU A N 1
ATOM 1569 C CA . LEU A 1 209 ? -10.038 13.613 5.401 1.00 74.50 209 LEU A CA 1
ATOM 1570 C C . LEU A 1 209 ? -9.764 14.087 6.813 1.00 74.50 209 LEU A C 1
ATOM 1572 O O . LEU A 1 209 ? -9.913 15.269 7.123 1.00 74.50 209 LEU A O 1
ATOM 1576 N N . VAL A 1 210 ? -9.333 13.155 7.641 1.00 75.44 210 VAL A N 1
ATOM 1577 C CA . VAL A 1 210 ? -9.065 13.376 9.053 1.00 75.44 210 VAL A CA 1
ATOM 1578 C C . VAL A 1 210 ? -7.668 12.889 9.381 1.00 75.44 210 VAL A C 1
ATOM 1580 O O . VAL A 1 210 ? -7.168 11.921 8.800 1.00 75.44 210 VAL A O 1
ATOM 1583 N N . ASN A 1 211 ? -7.041 13.579 10.327 1.00 79.88 211 ASN A N 1
ATOM 1584 C CA . ASN A 1 211 ? -5.868 13.067 11.005 1.00 79.88 211 ASN A CA 1
ATOM 1585 C C . ASN A 1 211 ? -6.328 12.497 12.336 1.00 79.88 211 ASN A C 1
ATOM 1587 O O . ASN A 1 211 ? -6.988 13.192 13.105 1.00 79.88 211 ASN A O 1
ATOM 1591 N N . PHE A 1 212 ? -5.985 11.257 12.640 1.00 82.88 212 PHE A N 1
ATOM 1592 C CA . PHE A 1 212 ? -6.208 10.722 13.972 1.00 82.88 212 PHE A CA 1
ATOM 1593 C C . PHE A 1 212 ? -4.977 10.002 14.480 1.00 82.88 212 PHE A C 1
ATOM 1595 O O . PHE A 1 212 ? -4.168 9.473 13.717 1.00 82.88 212 PHE A O 1
ATOM 1602 N N . LYS A 1 213 ? -4.854 9.976 15.798 1.00 85.00 213 LYS A N 1
ATOM 1603 C CA . LYS A 1 213 ? -3.781 9.305 16.504 1.00 85.00 213 LYS A CA 1
ATOM 1604 C C . LYS A 1 213 ? -4.371 8.453 17.625 1.00 85.00 213 LYS A C 1
ATOM 1606 O O . LYS A 1 213 ? -5.230 8.925 18.363 1.00 85.00 213 LYS A O 1
ATOM 1611 N N . ILE A 1 214 ? -3.912 7.215 17.773 1.00 85.38 214 ILE A N 1
ATOM 1612 C CA . ILE A 1 214 ? -4.232 6.353 18.914 1.00 85.38 214 ILE A CA 1
ATOM 1613 C C . ILE A 1 214 ? -2.929 6.066 19.647 1.00 85.38 214 ILE A C 1
ATOM 1615 O O . ILE A 1 214 ? -2.016 5.481 19.072 1.00 85.38 214 ILE A O 1
ATOM 1619 N N . ASP A 1 215 ? -2.856 6.461 20.911 1.00 85.75 215 ASP A N 1
ATOM 1620 C CA . ASP A 1 215 ? -1.765 6.070 21.800 1.00 85.75 215 ASP A CA 1
ATOM 1621 C C . ASP A 1 215 ? -2.201 4.835 22.576 1.00 85.75 215 ASP A C 1
ATOM 1623 O O . ASP A 1 215 ? -3.043 4.963 23.462 1.00 85.75 215 ASP A O 1
ATOM 1627 N N . LEU A 1 216 ? -1.638 3.666 22.269 1.00 85.19 216 LEU A N 1
ATOM 1628 C CA . LEU A 1 216 ? -1.861 2.421 23.010 1.00 85.19 216 LEU A CA 1
ATOM 1629 C C . LEU A 1 216 ? -0.608 2.090 23.825 1.00 85.19 216 LEU A C 1
ATOM 1631 O O . LEU A 1 216 ? 0.473 1.965 23.262 1.00 85.19 216 LEU A O 1
ATOM 1635 N N . LYS A 1 217 ? -0.731 1.952 25.144 1.00 82.38 217 LYS A N 1
ATOM 1636 C CA . LYS A 1 217 ? 0.415 1.796 26.058 1.00 82.38 217 LYS A CA 1
ATOM 1637 C C . LYS A 1 217 ? 0.072 0.912 27.248 1.00 82.38 217 LYS A C 1
ATOM 1639 O O . LYS A 1 217 ? -1.097 0.826 27.626 1.00 82.38 217 LYS A O 1
ATOM 1644 N N . GLY A 1 218 ? 1.084 0.326 27.881 1.00 77.56 218 GLY A N 1
ATOM 1645 C CA . GLY A 1 218 ? 0.921 -0.308 29.189 1.00 77.56 218 GLY A CA 1
ATOM 1646 C C . GLY A 1 218 ? 0.523 0.699 30.276 1.00 77.56 218 GLY A C 1
ATOM 1647 O O . GLY A 1 218 ? 0.910 1.878 30.263 1.00 77.56 218 GLY A O 1
ATOM 1648 N N . PHE A 1 219 ? -0.301 0.252 31.215 1.00 75.38 219 PHE A N 1
ATOM 1649 C CA . PHE A 1 219 ? -0.676 0.972 32.424 1.00 75.38 219 PHE A CA 1
ATOM 1650 C C . PHE A 1 219 ? -0.487 0.070 33.630 1.00 75.38 219 PHE A C 1
ATOM 1652 O O . PHE A 1 219 ? -1.118 -0.982 33.722 1.00 75.38 219 PHE A O 1
ATOM 1659 N N . ARG A 1 220 ? 0.336 0.527 34.575 1.00 72.44 220 ARG A N 1
ATOM 1660 C CA . ARG A 1 220 ? 0.545 -0.189 35.822 1.00 72.44 220 ARG A CA 1
ATOM 1661 C C . ARG A 1 220 ? -0.709 -0.129 36.669 1.00 72.44 220 ARG A C 1
ATOM 1663 O O . ARG A 1 220 ? -1.124 0.955 37.070 1.00 72.44 220 ARG A O 1
ATOM 1670 N N . ASN A 1 221 ? -1.278 -1.294 36.951 1.00 61.03 221 ASN A N 1
ATOM 1671 C CA . ASN A 1 221 ? -2.428 -1.431 37.833 1.00 61.03 221 ASN A CA 1
ATOM 1672 C C . ASN A 1 221 ? -1.990 -1.777 39.266 1.00 61.03 221 ASN A C 1
ATOM 1674 O O . ASN A 1 221 ? -2.617 -2.612 39.901 1.00 61.03 221 ASN A O 1
ATOM 1678 N N . ASP A 1 222 ? -0.891 -1.195 39.7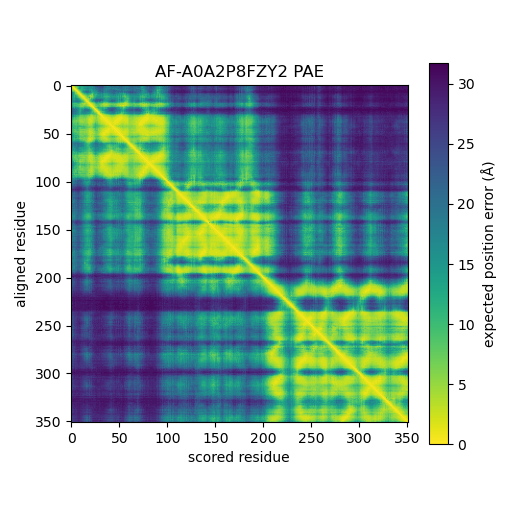57 1.00 57.84 222 ASP A N 1
ATOM 1679 C CA . ASP A 1 222 ? -0.338 -1.500 41.082 1.00 57.84 222 ASP A CA 1
ATOM 1680 C C . ASP A 1 222 ? -0.795 -0.462 42.130 1.00 57.84 222 ASP A C 1
ATOM 1682 O O . ASP A 1 222 ? -0.423 0.713 42.021 1.00 57.84 222 ASP A O 1
ATOM 1686 N N . PRO A 1 223 ? -1.594 -0.855 43.139 1.00 52.16 223 PRO A N 1
ATOM 1687 C CA . PRO A 1 223 ? -1.946 0.009 44.264 1.00 52.16 223 PRO A CA 1
ATOM 1688 C C . PRO A 1 223 ? -0.781 0.276 45.243 1.00 52.16 223 PRO A C 1
ATOM 1690 O O . PRO A 1 223 ? -0.871 1.239 46.005 1.00 52.16 223 PRO A O 1
ATOM 1693 N N . ASP A 1 224 ? 0.317 -0.491 45.195 1.00 51.25 224 ASP A N 1
ATOM 1694 C CA . ASP A 1 224 ? 1.454 -0.434 46.133 1.00 51.25 224 ASP A CA 1
ATOM 1695 C C . ASP A 1 224 ? 2.728 0.205 45.527 1.00 51.25 224 ASP A C 1
ATOM 1697 O O . ASP A 1 224 ? 3.839 0.009 46.031 1.00 51.25 224 ASP A O 1
ATOM 1701 N N . ALA A 1 225 ? 2.573 1.035 44.484 1.00 48.47 225 ALA A N 1
ATOM 1702 C CA . ALA A 1 225 ? 3.616 1.684 43.664 1.00 48.47 225 ALA A CA 1
ATOM 1703 C C . ALA A 1 225 ? 4.630 2.612 44.397 1.00 48.47 225 ALA A C 1
ATOM 1705 O O . ALA A 1 225 ? 5.303 3.434 43.774 1.00 48.47 225 ALA A O 1
ATOM 1706 N N . LEU A 1 226 ? 4.756 2.512 45.720 1.00 52.78 226 LEU A N 1
ATOM 1707 C CA . LEU A 1 226 ? 5.672 3.284 46.563 1.00 52.78 226 LEU A CA 1
ATOM 1708 C C . LEU A 1 226 ? 7.097 2.699 46.642 1.00 52.78 226 LEU A C 1
ATOM 1710 O O . LEU A 1 226 ? 7.961 3.321 47.261 1.00 52.78 226 LEU A O 1
ATOM 1714 N N . SER A 1 227 ? 7.378 1.540 46.033 1.00 53.03 227 SER A N 1
ATOM 1715 C CA . SER A 1 227 ? 8.732 0.958 45.989 1.00 53.03 227 SER A CA 1
ATOM 1716 C C . SER A 1 227 ? 9.455 1.268 44.668 1.00 53.03 227 SER A C 1
ATOM 1718 O O . SER A 1 227 ? 8.950 0.977 43.587 1.00 53.03 227 SER A O 1
ATOM 1720 N N . ILE A 1 228 ? 10.645 1.883 44.753 1.00 49.31 228 ILE A N 1
ATOM 1721 C CA . ILE A 1 228 ? 11.544 2.133 43.611 1.00 49.31 228 ILE A CA 1
ATOM 1722 C C . ILE A 1 228 ? 12.915 1.491 43.912 1.00 49.31 228 ILE A C 1
ATOM 1724 O O . ILE A 1 228 ? 13.545 1.885 44.897 1.00 49.31 228 ILE A O 1
ATOM 1728 N N . PRO A 1 229 ? 13.418 0.559 43.075 1.00 50.50 229 PRO A N 1
ATOM 1729 C CA . PRO A 1 229 ? 12.730 -0.038 41.930 1.00 50.50 229 PRO A CA 1
ATOM 1730 C C . PRO A 1 229 ? 11.581 -0.954 42.392 1.00 50.50 229 PRO A C 1
ATOM 1732 O O . PRO A 1 229 ? 11.606 -1.422 43.535 1.00 50.50 229 PRO A O 1
ATOM 1735 N N . PRO A 1 230 ? 10.594 -1.234 41.526 1.00 49.75 230 PRO A N 1
ATOM 1736 C CA . PRO A 1 230 ? 9.593 -2.253 41.809 1.00 49.75 230 PRO A CA 1
ATOM 1737 C C . PRO A 1 230 ? 10.312 -3.565 42.133 1.00 49.75 230 PRO A C 1
ATOM 1739 O O . PRO A 1 230 ? 11.218 -3.974 41.406 1.00 49.75 230 PRO A O 1
ATOM 1742 N N . ALA A 1 231 ? 9.937 -4.235 43.222 1.00 49.12 231 ALA A N 1
ATOM 1743 C CA . ALA A 1 231 ? 10.588 -5.485 43.631 1.00 49.12 231 ALA A CA 1
ATOM 1744 C C . ALA A 1 231 ? 10.412 -6.628 42.605 1.00 49.12 231 ALA A C 1
ATOM 1746 O O . ALA A 1 231 ? 11.081 -7.657 42.688 1.00 49.12 231 ALA A O 1
ATOM 1747 N N . TYR A 1 232 ? 9.509 -6.445 41.641 1.00 48.34 232 TYR A N 1
ATOM 1748 C CA . TYR A 1 232 ? 8.966 -7.470 40.771 1.00 48.34 232 TYR A CA 1
ATOM 1749 C C . TYR A 1 232 ? 8.722 -6.880 39.370 1.00 48.34 232 TYR A C 1
ATOM 1751 O O . TYR A 1 232 ? 8.134 -5.808 39.245 1.00 48.34 232 TYR A O 1
ATOM 1759 N N . GLY A 1 233 ? 9.249 -7.545 38.334 1.00 49.78 233 GLY A N 1
ATOM 1760 C CA . GLY A 1 233 ? 9.242 -7.086 36.938 1.00 49.78 233 GLY A CA 1
ATOM 1761 C C . GLY A 1 233 ? 7.842 -6.934 36.333 1.00 49.78 233 GLY A C 1
ATOM 1762 O O . GLY A 1 233 ? 6.855 -7.438 36.858 1.00 49.78 233 GLY A O 1
ATOM 1763 N N . THR A 1 234 ? 7.757 -6.203 35.225 1.00 53.97 234 THR A N 1
ATOM 1764 C CA . THR A 1 234 ? 6.635 -5.282 35.014 1.00 53.97 234 THR A CA 1
ATOM 1765 C C . THR A 1 234 ? 5.602 -5.714 33.982 1.00 53.97 234 THR A C 1
ATOM 1767 O O . THR A 1 234 ? 4.585 -5.044 33.914 1.00 53.97 234 THR A O 1
ATOM 1770 N N . SER A 1 235 ? 5.774 -6.832 33.253 1.00 60.28 235 SER A N 1
ATOM 1771 C CA . SER A 1 235 ? 4.675 -7.611 32.634 1.00 60.28 235 SER A CA 1
ATOM 1772 C C . SER A 1 235 ? 5.127 -8.812 31.805 1.00 60.28 235 SER A C 1
ATOM 1774 O O . SER A 1 235 ? 6.219 -8.836 31.249 1.00 60.28 235 SER A O 1
ATOM 1776 N N . ASN A 1 236 ? 4.228 -9.794 31.677 1.00 72.62 236 ASN A N 1
ATOM 1777 C CA . ASN A 1 236 ? 4.514 -11.127 31.143 1.00 72.62 236 ASN A CA 1
ATOM 1778 C C . ASN A 1 236 ? 3.647 -11.504 29.931 1.00 72.62 236 ASN A C 1
ATOM 1780 O O . ASN A 1 236 ? 3.417 -12.685 29.697 1.00 72.62 236 ASN A O 1
ATOM 1784 N N . TYR A 1 237 ? 3.133 -10.555 29.143 1.00 78.75 237 TYR A N 1
ATOM 1785 C CA . TYR A 1 237 ? 2.347 -10.903 27.952 1.00 78.75 237 TYR A CA 1
ATOM 1786 C C . TYR A 1 237 ? 2.449 -9.867 26.826 1.00 78.75 237 TYR A C 1
ATOM 1788 O O . TYR A 1 237 ? 2.781 -8.699 27.033 1.00 78.75 237 TYR A O 1
ATOM 1796 N N . GLU A 1 238 ? 2.152 -10.322 25.615 1.00 85.62 238 GLU A N 1
ATOM 1797 C CA . GLU A 1 238 ? 2.201 -9.554 24.377 1.00 85.62 238 GLU A CA 1
ATOM 1798 C C . GLU A 1 238 ? 0.822 -9.531 23.715 1.00 85.62 238 GLU A C 1
ATOM 1800 O O . GLU A 1 238 ? 0.142 -10.557 23.608 1.00 85.62 238 GLU A O 1
ATOM 1805 N N . LEU A 1 239 ? 0.418 -8.357 23.239 1.00 86.31 239 LEU A N 1
ATOM 1806 C CA . LEU A 1 239 ? -0.819 -8.143 22.502 1.00 86.31 239 LEU A CA 1
ATOM 1807 C C . LEU A 1 239 ? -0.539 -7.975 21.021 1.00 86.31 239 LEU A C 1
ATOM 1809 O O . LEU A 1 239 ? 0.194 -7.075 20.636 1.00 86.31 239 LEU A O 1
ATOM 1813 N N . GLY A 1 240 ? -1.180 -8.778 20.183 1.00 87.69 240 GLY A N 1
ATOM 1814 C CA . GLY A 1 240 ? -1.259 -8.536 18.749 1.00 87.69 240 GLY A CA 1
ATOM 1815 C C . GLY A 1 240 ? -2.218 -7.383 18.465 1.00 87.69 240 GLY A C 1
ATOM 1816 O O . GLY A 1 240 ? -3.323 -7.341 19.013 1.00 87.69 240 GLY A O 1
ATOM 1817 N N . ILE A 1 241 ? -1.804 -6.466 17.597 1.00 87.06 241 ILE A N 1
ATOM 1818 C CA . ILE A 1 241 ? -2.537 -5.242 17.262 1.00 87.06 241 ILE A CA 1
ATOM 1819 C C . ILE A 1 241 ? -2.737 -5.134 15.750 1.00 87.06 241 ILE A C 1
ATOM 1821 O O . ILE A 1 241 ? -1.813 -5.337 14.965 1.00 87.06 241 ILE A O 1
ATOM 1825 N N . ALA A 1 242 ? -3.956 -4.796 15.332 1.00 86.56 242 ALA A N 1
ATOM 1826 C CA . ALA A 1 242 ? -4.276 -4.525 13.933 1.00 86.56 242 ALA A CA 1
ATOM 1827 C C . ALA A 1 242 ? -5.312 -3.402 13.835 1.00 86.56 242 ALA A C 1
ATOM 1829 O O . ALA A 1 242 ? -6.398 -3.517 14.400 1.00 86.56 242 ALA A O 1
ATOM 1830 N N . LEU A 1 243 ? -5.006 -2.329 13.103 1.00 84.50 243 LEU A N 1
ATOM 1831 C CA . LEU A 1 243 ? -6.000 -1.320 12.734 1.00 84.50 243 LEU A CA 1
ATOM 1832 C C . LEU A 1 243 ? -6.578 -1.686 11.374 1.00 84.50 243 LEU A C 1
ATOM 1834 O O . LEU A 1 243 ? -5.838 -1.832 10.410 1.00 84.50 243 LEU A O 1
ATOM 1838 N N . ILE A 1 244 ? -7.891 -1.824 11.303 1.00 85.06 244 ILE A N 1
ATOM 1839 C CA . ILE A 1 244 ? -8.620 -2.190 10.096 1.00 85.06 244 ILE A CA 1
ATOM 1840 C C . ILE A 1 244 ? -9.394 -0.958 9.624 1.00 85.06 244 ILE A C 1
ATOM 1842 O O . ILE A 1 244 ? -10.114 -0.343 10.418 1.00 85.06 244 ILE A O 1
ATOM 1846 N N . ASP A 1 245 ? -9.208 -0.579 8.362 1.00 80.75 245 ASP A N 1
ATOM 1847 C CA . ASP A 1 245 ? -9.905 0.543 7.729 1.00 80.75 245 ASP A CA 1
ATOM 1848 C C . ASP A 1 245 ? -11.369 0.187 7.371 1.00 80.75 245 ASP A C 1
ATOM 1850 O O . ASP A 1 245 ? -11.768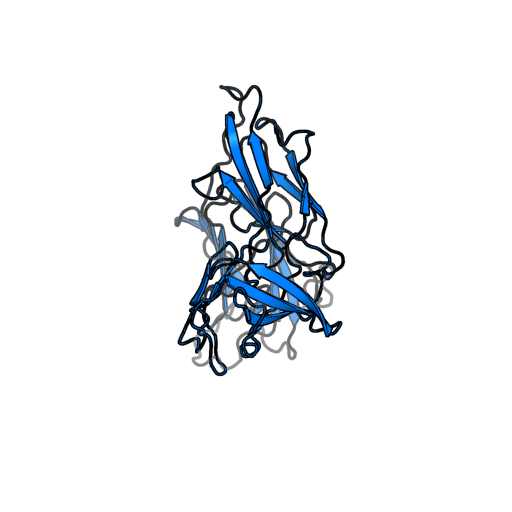 -0.980 7.480 1.00 80.75 245 ASP A O 1
ATOM 1854 N N . PRO A 1 246 ? -12.198 1.166 6.954 1.00 77.88 246 PRO A N 1
ATOM 1855 C CA . PRO A 1 246 ? -13.582 0.909 6.547 1.00 77.88 246 PRO A CA 1
ATOM 1856 C C . PRO A 1 246 ? -13.729 -0.091 5.388 1.00 77.88 246 PRO A C 1
ATOM 1858 O O . PRO A 1 246 ? -14.780 -0.717 5.257 1.00 77.88 246 PRO A O 1
ATOM 1861 N N . ASP A 1 247 ? -12.681 -0.263 4.578 1.00 70.25 247 ASP A N 1
ATOM 1862 C CA . ASP A 1 247 ? -12.637 -1.193 3.446 1.00 70.25 247 ASP A CA 1
ATOM 1863 C C . ASP A 1 247 ? -12.190 -2.610 3.868 1.00 70.25 247 ASP A C 1
ATOM 1865 O O . ASP A 1 247 ? -12.172 -3.530 3.048 1.00 70.25 247 ASP A O 1
ATOM 1869 N N . GLY A 1 248 ? -11.825 -2.812 5.140 1.00 73.12 248 GLY A N 1
ATOM 1870 C CA . GLY A 1 248 ? -11.353 -4.087 5.679 1.00 73.12 248 GLY A CA 1
ATOM 1871 C C . GLY A 1 248 ? -9.845 -4.329 5.544 1.00 73.12 248 GLY A C 1
ATOM 1872 O O . GLY A 1 248 ? -9.376 -5.413 5.903 1.00 73.12 248 GLY A O 1
ATOM 1873 N N . ASN A 1 249 ? -9.065 -3.356 5.069 1.00 74.25 249 ASN A N 1
ATOM 1874 C CA . ASN A 1 249 ? -7.611 -3.480 4.969 1.00 74.25 249 ASN A CA 1
ATOM 1875 C C . ASN A 1 249 ? -6.957 -3.266 6.333 1.00 74.25 249 ASN A C 1
ATOM 1877 O O . ASN A 1 249 ? -7.323 -2.360 7.079 1.00 74.25 249 ASN A O 1
ATOM 1881 N N . THR A 1 250 ? -5.931 -4.061 6.638 1.00 76.62 250 THR A N 1
ATOM 1882 C CA . THR A 1 250 ? -5.082 -3.806 7.807 1.00 76.62 250 THR A CA 1
ATOM 1883 C C . THR A 1 250 ? -4.080 -2.701 7.483 1.00 76.62 250 THR A C 1
ATOM 1885 O O . THR A 1 250 ? -3.271 -2.830 6.563 1.00 76.62 250 THR A O 1
ATOM 1888 N N . LEU A 1 251 ? -4.138 -1.617 8.245 1.00 72.94 251 LEU A N 1
ATOM 1889 C CA . LEU A 1 251 ? -3.236 -0.481 8.154 1.00 72.94 251 LEU A CA 1
ATOM 1890 C C . LEU A 1 251 ? -1.942 -0.752 8.928 1.00 72.94 251 LEU A C 1
ATOM 1892 O O . LEU A 1 251 ? -1.941 -1.426 9.959 1.00 72.94 251 LEU A O 1
ATOM 1896 N N . GLY A 1 252 ? -0.835 -0.205 8.421 1.00 66.81 252 GLY A N 1
ATOM 1897 C CA . GLY A 1 252 ? 0.450 -0.235 9.114 1.00 66.81 252 GLY A CA 1
ATOM 1898 C C . GLY A 1 252 ? 0.380 0.568 10.413 1.00 66.81 252 GLY A C 1
ATOM 1899 O O . GLY A 1 252 ? -0.055 1.718 10.411 1.00 66.81 252 GLY A O 1
ATOM 1900 N N . LEU A 1 253 ? 0.802 -0.049 11.513 1.00 70.94 253 LEU A N 1
ATOM 1901 C CA . LEU A 1 253 ? 0.938 0.593 12.818 1.00 70.94 253 LEU A CA 1
ATOM 1902 C C . LEU A 1 253 ? 2.408 0.906 13.034 1.00 70.94 253 LEU A C 1
ATOM 1904 O O . LEU A 1 253 ? 3.245 0.097 12.643 1.00 70.94 253 LEU A O 1
ATOM 1908 N N . PHE A 1 254 ? 2.723 2.038 13.654 1.00 68.00 254 PHE A N 1
ATOM 1909 C CA . PHE A 1 254 ? 4.103 2.467 13.841 1.00 68.00 254 PHE A CA 1
ATOM 1910 C C . PHE A 1 254 ? 4.395 2.744 15.317 1.00 68.00 254 PHE A C 1
ATOM 1912 O O . PHE A 1 254 ? 3.525 3.153 16.084 1.00 68.00 254 PHE A O 1
ATOM 1919 N N . ASP A 1 255 ? 5.620 2.486 15.749 1.00 65.62 255 ASP A N 1
ATOM 1920 C CA . ASP A 1 255 ? 6.100 2.961 17.042 1.00 65.62 255 ASP A CA 1
ATOM 1921 C C . ASP A 1 255 ? 6.490 4.460 16.952 1.00 65.62 255 ASP A C 1
ATOM 1923 O O . ASP A 1 255 ? 6.502 5.048 15.861 1.00 65.62 255 ASP A O 1
ATOM 1927 N N . PRO A 1 256 ? 6.838 5.116 18.074 1.00 63.34 256 PRO A N 1
ATOM 1928 C CA . PRO A 1 256 ? 7.334 6.495 18.060 1.00 63.34 256 PRO A CA 1
ATOM 1929 C C . PRO A 1 256 ? 8.581 6.728 17.183 1.00 63.34 256 PRO A C 1
ATOM 1931 O O . PRO A 1 256 ? 8.854 7.867 16.807 1.00 63.34 256 PRO A O 1
ATOM 1934 N N . ASN A 1 257 ? 9.326 5.675 16.833 1.00 66.50 257 ASN A N 1
ATOM 1935 C CA . ASN A 1 257 ? 10.506 5.724 15.967 1.00 66.50 257 ASN A CA 1
ATOM 1936 C C . ASN A 1 257 ? 10.170 5.462 14.488 1.00 66.50 257 ASN A C 1
ATOM 1938 O O . ASN A 1 257 ? 11.079 5.320 13.670 1.00 66.50 257 ASN A O 1
ATOM 1942 N N . SER A 1 258 ? 8.881 5.430 14.124 1.00 65.44 258 SER A N 1
ATOM 1943 C CA . SER A 1 258 ? 8.388 5.139 12.768 1.00 65.44 258 SER A CA 1
ATOM 1944 C C . SER A 1 258 ? 8.700 3.724 12.263 1.00 65.44 258 SER A C 1
ATOM 1946 O O . SER A 1 258 ? 8.698 3.480 11.055 1.00 65.44 258 SER A O 1
ATOM 1948 N N . MET A 1 259 ? 8.940 2.773 13.163 1.00 65.56 259 MET A N 1
ATOM 1949 C CA . MET A 1 259 ? 9.084 1.357 12.832 1.00 65.56 259 MET A CA 1
ATOM 1950 C C . MET A 1 259 ? 7.718 0.685 12.830 1.00 65.56 259 MET A C 1
ATOM 1952 O O . MET A 1 259 ? 6.929 0.881 13.750 1.00 65.56 259 MET A O 1
ATOM 1956 N N . GLN A 1 260 ? 7.432 -0.118 11.804 1.00 71.25 260 GLN A N 1
ATOM 1957 C CA . GLN A 1 260 ? 6.171 -0.849 11.747 1.00 71.25 260 GLN A CA 1
ATOM 1958 C C . GLN A 1 260 ? 6.105 -1.888 12.875 1.00 71.25 260 GLN A C 1
ATOM 1960 O O . GLN A 1 260 ? 7.025 -2.686 13.047 1.00 71.25 260 GLN A O 1
ATOM 1965 N N . VAL A 1 261 ? 4.995 -1.906 13.606 1.00 71.69 261 VAL A N 1
ATOM 1966 C CA . VAL A 1 261 ? 4.734 -2.823 14.720 1.00 71.69 261 VAL A CA 1
ATOM 1967 C C . VAL A 1 261 ? 3.447 -3.601 14.477 1.00 71.69 261 VAL A C 1
ATOM 1969 O O . VAL A 1 261 ? 2.503 -3.111 13.863 1.00 71.69 261 VAL A O 1
ATOM 1972 N N . THR A 1 262 ? 3.411 -4.846 14.943 1.00 80.19 262 THR A N 1
ATOM 1973 C CA . THR A 1 262 ? 2.221 -5.720 14.880 1.00 80.19 262 THR A CA 1
ATOM 1974 C C . THR A 1 262 ? 1.823 -6.247 16.252 1.00 80.19 262 THR A C 1
ATOM 1976 O O . THR A 1 262 ? 0.797 -6.913 16.398 1.00 80.19 262 THR A O 1
ATOM 1979 N N . SER A 1 263 ? 2.608 -5.906 17.272 1.00 83.75 263 SER A N 1
ATOM 1980 C CA . SER A 1 263 ? 2.384 -6.305 18.643 1.00 83.75 263 SER A CA 1
ATOM 1981 C C . SER A 1 263 ? 2.849 -5.237 19.633 1.00 83.75 263 SER A C 1
ATOM 1983 O O . SER A 1 263 ? 3.626 -4.340 19.301 1.00 83.75 263 SER A O 1
ATOM 1985 N N . LEU A 1 264 ? 2.329 -5.328 20.852 1.00 81.94 264 LEU A N 1
ATOM 1986 C CA . LEU A 1 264 ? 2.671 -4.511 22.004 1.00 81.94 264 LEU A CA 1
ATOM 1987 C C . LEU A 1 264 ? 2.986 -5.451 23.169 1.00 81.94 264 LEU A C 1
ATOM 1989 O O . LEU A 1 264 ? 2.095 -6.135 23.672 1.00 81.94 264 LEU A O 1
ATOM 1993 N N . LEU A 1 265 ? 4.237 -5.453 23.624 1.00 79.06 265 LEU A N 1
ATOM 1994 C CA . LEU A 1 265 ? 4.570 -5.969 24.950 1.00 79.06 265 LEU A CA 1
ATOM 1995 C C . LEU A 1 265 ? 3.949 -5.013 25.966 1.00 79.06 265 LEU A C 1
ATOM 1997 O O . LEU A 1 265 ? 4.304 -3.840 25.959 1.00 79.06 265 LEU A O 1
ATOM 2001 N N . VAL A 1 266 ? 3.002 -5.458 26.788 1.00 76.94 266 VAL A N 1
ATOM 2002 C CA . VAL A 1 266 ? 2.273 -4.534 27.670 1.00 76.94 266 VAL A CA 1
ATOM 2003 C C . VAL A 1 266 ? 3.085 -4.278 28.926 1.00 76.94 266 VAL A C 1
ATOM 2005 O O . VAL A 1 266 ? 2.828 -4.895 29.936 1.00 76.94 266 VAL A O 1
ATOM 2008 N N . ASP A 1 267 ? 4.057 -3.376 28.866 1.00 71.00 267 ASP A N 1
ATOM 2009 C CA . ASP A 1 267 ? 4.899 -2.983 30.003 1.00 71.00 267 ASP A CA 1
ATOM 2010 C C . ASP A 1 267 ? 4.773 -1.474 30.272 1.00 71.00 267 ASP A C 1
ATOM 2012 O O . ASP A 1 267 ? 5.040 -0.636 29.402 1.00 71.00 26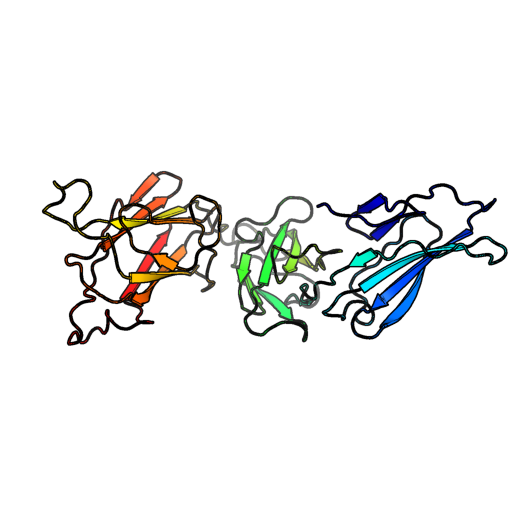7 ASP A O 1
ATOM 2016 N N . SER A 1 268 ? 4.340 -1.117 31.477 1.00 58.38 268 SER A N 1
ATOM 2017 C CA . SER A 1 268 ? 4.129 0.259 31.938 1.00 58.38 268 SER A CA 1
ATOM 2018 C C . SER A 1 268 ? 5.364 1.155 31.912 1.00 58.38 268 SER A C 1
ATOM 2020 O O . SER A 1 268 ? 5.194 2.378 31.894 1.00 58.38 268 SER A O 1
ATOM 2022 N N . GLU A 1 269 ? 6.576 0.596 31.899 1.00 55.81 269 GLU A N 1
ATOM 2023 C CA . GLU A 1 269 ? 7.811 1.388 31.958 1.00 55.81 269 GLU A CA 1
ATOM 2024 C C . GLU A 1 269 ? 8.355 1.800 30.587 1.00 55.81 269 GLU A C 1
ATOM 2026 O O . GLU A 1 269 ? 8.999 2.843 30.511 1.00 55.81 269 GLU A O 1
ATOM 2031 N N . ASN A 1 270 ? 8.072 1.061 29.503 1.00 53.19 270 ASN A N 1
ATOM 2032 C CA . ASN A 1 270 ? 8.730 1.305 28.205 1.00 53.19 270 ASN A CA 1
ATOM 2033 C C . ASN A 1 270 ? 7.880 1.055 26.946 1.00 53.19 270 ASN A C 1
ATOM 2035 O O . ASN A 1 270 ? 8.393 1.202 25.836 1.00 53.19 270 ASN A O 1
ATOM 2039 N N . SER A 1 271 ? 6.602 0.683 27.065 1.00 57.97 271 SER A N 1
ATOM 2040 C CA . SER A 1 271 ? 5.818 0.246 25.903 1.00 57.97 271 SER A CA 1
ATOM 2041 C C . SER A 1 271 ? 4.735 1.242 25.473 1.00 57.97 271 SER A C 1
ATOM 2043 O O . SER A 1 271 ? 3.876 1.669 26.252 1.00 57.97 271 SER A O 1
ATOM 2045 N N . GLY A 1 272 ? 4.763 1.613 24.194 1.00 65.44 272 GLY A N 1
ATOM 2046 C CA . GLY A 1 272 ? 3.747 2.455 23.580 1.00 65.44 272 GLY A CA 1
ATOM 2047 C C . GLY A 1 272 ? 3.777 2.339 22.063 1.00 65.44 272 GLY A C 1
ATOM 2048 O O . GLY A 1 272 ? 4.833 2.457 21.448 1.00 65.44 272 GLY A O 1
ATOM 2049 N N . VAL A 1 273 ? 2.614 2.122 21.461 1.00 67.75 273 VAL A N 1
ATOM 2050 C CA . VAL A 1 273 ? 2.416 2.168 20.012 1.00 67.75 273 VAL A CA 1
ATOM 2051 C C . VAL A 1 273 ? 1.617 3.415 19.678 1.00 67.75 273 VAL A C 1
ATOM 2053 O O . VAL A 1 273 ? 0.606 3.703 20.325 1.00 67.75 273 VAL A O 1
ATOM 2056 N N . ILE A 1 274 ? 2.077 4.143 18.659 1.00 68.00 274 ILE A N 1
ATOM 2057 C CA . ILE A 1 274 ? 1.401 5.329 18.149 1.00 68.00 274 ILE A CA 1
ATOM 2058 C C . ILE A 1 274 ? 0.803 4.997 16.791 1.00 68.00 274 ILE A C 1
ATOM 2060 O O . ILE A 1 274 ? 1.473 4.919 15.766 1.00 68.00 274 ILE A O 1
ATOM 2064 N N . ILE A 1 275 ? -0.507 4.856 16.761 1.00 69.69 275 ILE A N 1
ATOM 2065 C CA . ILE A 1 275 ? -1.223 4.601 15.523 1.00 69.69 275 ILE A CA 1
ATOM 2066 C C . ILE A 1 275 ? -1.583 5.948 14.924 1.00 69.69 275 ILE A C 1
ATOM 2068 O O . ILE A 1 275 ? -2.368 6.664 15.529 1.00 69.69 275 ILE A O 1
ATOM 2072 N N . VAL A 1 276 ? -1.035 6.303 13.763 1.00 67.06 276 VAL A N 1
ATOM 2073 C CA . VAL A 1 276 ? -1.354 7.571 13.091 1.00 67.06 276 VAL A CA 1
ATOM 2074 C C . VAL A 1 276 ? -2.075 7.294 11.776 1.00 67.06 276 VAL A C 1
ATOM 2076 O O . VAL A 1 276 ? -1.503 6.706 10.861 1.00 67.06 276 VAL A O 1
ATOM 2079 N N . GLY A 1 277 ? -3.321 7.745 11.664 1.00 65.81 277 GLY A N 1
ATOM 2080 C CA . GLY A 1 277 ? -4.021 7.887 10.393 1.00 65.81 277 GLY A CA 1
ATOM 2081 C C . GLY A 1 277 ? -3.859 9.318 9.903 1.00 65.81 277 GLY A C 1
ATOM 2082 O O . GLY A 1 277 ? -4.544 10.195 10.407 1.00 65.81 277 GLY A O 1
ATOM 2083 N N . ASN A 1 278 ? -2.955 9.564 8.951 1.00 66.12 278 ASN A N 1
ATOM 2084 C CA . ASN A 1 278 ? -2.754 10.892 8.361 1.00 66.12 278 ASN A CA 1
ATOM 2085 C C . ASN A 1 278 ? -3.495 11.015 7.028 1.00 66.12 278 ASN A C 1
ATOM 2087 O O . ASN A 1 278 ? -3.240 10.233 6.110 1.00 66.12 278 ASN A O 1
ATOM 2091 N N . ASN A 1 279 ? -4.345 12.034 6.898 1.00 66.38 279 ASN A N 1
ATOM 2092 C CA . ASN A 1 279 ? -5.162 12.317 5.718 1.00 66.38 279 ASN A CA 1
ATOM 2093 C C . ASN A 1 279 ? -5.922 11.077 5.232 1.00 66.38 279 ASN A C 1
ATOM 2095 O O . ASN A 1 279 ? -5.904 10.745 4.042 1.00 66.38 279 ASN A O 1
ATOM 2099 N N . VAL A 1 280 ? -6.551 10.375 6.172 1.00 73.00 280 VAL A N 1
ATOM 2100 C CA . VAL A 1 280 ? -7.353 9.183 5.892 1.00 73.00 280 VAL A CA 1
ATOM 2101 C C . VAL A 1 280 ? -8.839 9.553 5.821 1.00 73.00 280 VAL A C 1
ATOM 2103 O O . VAL A 1 280 ? -9.236 10.535 6.449 1.00 73.00 280 VAL A O 1
ATOM 2106 N N . PRO A 1 281 ? -9.671 8.823 5.056 1.00 74.50 281 PRO A N 1
ATOM 2107 C CA . PRO A 1 281 ? -11.103 9.114 4.970 1.00 74.50 281 PRO A CA 1
ATOM 2108 C C . PRO A 1 281 ? -11.813 8.999 6.327 1.00 74.50 281 PRO A C 1
ATOM 2110 O O . PRO A 1 281 ? -11.489 8.116 7.124 1.00 74.50 281 PRO A O 1
ATOM 2113 N N . GLU A 1 282 ? -12.819 9.837 6.577 1.00 82.75 282 GLU A N 1
ATOM 2114 C CA . GLU A 1 282 ? -13.813 9.596 7.633 1.00 82.75 282 GLU A CA 1
ATOM 2115 C C . GLU A 1 282 ? -14.467 8.215 7.458 1.00 82.75 282 GLU A C 1
ATOM 2117 O O . GLU A 1 282 ? -14.627 7.713 6.342 1.00 82.75 282 GLU A O 1
ATOM 2122 N N . GLY A 1 283 ? -14.849 7.583 8.567 1.00 81.44 283 GLY A N 1
ATOM 2123 C CA . GLY A 1 283 ? -15.447 6.255 8.543 1.00 81.44 283 GLY A CA 1
ATOM 2124 C C . GLY A 1 283 ? -15.210 5.446 9.811 1.00 81.44 283 GLY A C 1
ATOM 2125 O O . GLY A 1 283 ? -14.678 5.925 10.813 1.00 81.44 283 GLY A O 1
ATOM 2126 N N . LYS A 1 284 ? -15.625 4.178 9.754 1.00 88.31 284 LYS A N 1
ATOM 2127 C CA . LYS A 1 284 ? -15.500 3.232 10.865 1.00 88.31 284 LYS A CA 1
ATOM 2128 C C . LYS A 1 284 ? -14.204 2.444 10.764 1.00 88.31 284 LYS A C 1
ATOM 2130 O O . LYS A 1 284 ? -14.091 1.539 9.943 1.00 88.31 284 LYS A O 1
ATOM 2135 N N . TYR A 1 285 ? -13.274 2.755 11.651 1.00 87.19 285 TYR A N 1
ATOM 2136 C CA . TYR A 1 285 ? -12.047 2.001 11.845 1.00 87.19 285 TYR A CA 1
ATOM 2137 C C . TYR A 1 285 ? -12.216 1.015 12.996 1.00 87.19 285 TYR A C 1
ATOM 2139 O O . TYR A 1 285 ? -12.991 1.233 13.931 1.00 87.19 285 TYR A O 1
ATOM 2147 N N . LYS A 1 286 ? -11.474 -0.085 12.943 1.00 89.88 286 LYS A N 1
ATOM 2148 C CA . LYS A 1 286 ? -11.498 -1.124 13.970 1.00 89.88 286 LYS A CA 1
ATOM 2149 C C . LYS A 1 286 ? -10.083 -1.413 14.441 1.00 89.88 286 LYS A C 1
ATOM 2151 O O . LYS A 1 286 ? -9.295 -1.984 13.694 1.00 89.88 286 LYS A O 1
ATOM 2156 N N . LEU A 1 287 ? -9.773 -1.055 15.683 1.00 87.88 287 LEU A N 1
ATOM 2157 C CA . LEU A 1 287 ? -8.554 -1.497 16.353 1.00 87.88 287 LEU A CA 1
ATOM 2158 C C . LEU A 1 287 ? -8.826 -2.849 17.015 1.00 87.88 287 LEU A C 1
ATOM 2160 O O . LEU A 1 287 ? -9.532 -2.940 18.018 1.00 87.88 287 LEU A O 1
ATOM 2164 N N . ARG A 1 288 ? -8.276 -3.900 16.421 1.00 89.56 288 ARG A N 1
ATOM 2165 C CA . ARG A 1 288 ? -8.384 -5.276 16.889 1.00 89.56 288 ARG A CA 1
ATOM 2166 C C . ARG A 1 288 ? -7.211 -5.629 17.787 1.00 89.56 288 ARG A C 1
ATOM 2168 O O . ARG A 1 288 ? -6.060 -5.455 17.385 1.00 89.56 288 ARG A O 1
ATOM 2175 N N . LEU A 1 289 ? -7.523 -6.183 18.953 1.00 88.25 289 LEU A N 1
ATOM 2176 C CA . LEU A 1 289 ? -6.559 -6.663 19.937 1.00 88.25 289 LEU A CA 1
ATOM 2177 C C . LEU A 1 289 ? -6.702 -8.174 20.112 1.00 88.25 289 LEU A C 1
ATOM 2179 O O . LEU A 1 289 ? -7.812 -8.704 20.240 1.00 88.25 289 LEU A O 1
ATOM 2183 N N . LYS A 1 290 ? -5.567 -8.870 20.105 1.00 89.50 290 LYS A N 1
ATOM 2184 C CA . LYS A 1 290 ? -5.484 -10.311 20.351 1.00 89.50 290 LYS A CA 1
ATOM 2185 C C . LYS A 1 290 ? -4.406 -10.601 21.373 1.00 89.50 290 LYS A C 1
ATOM 2187 O O . LYS A 1 290 ? -3.378 -9.934 21.375 1.00 89.50 290 LYS A O 1
ATOM 2192 N N . LEU A 1 291 ? -4.600 -11.619 22.197 1.00 85.94 291 LEU A N 1
ATOM 2193 C CA . LEU A 1 291 ? -3.523 -12.125 23.035 1.00 85.94 291 LEU A CA 1
ATOM 2194 C C . LEU A 1 291 ? -2.524 -12.847 22.124 1.00 85.94 291 LEU A C 1
ATOM 2196 O O . LEU A 1 291 ? -2.861 -13.872 21.540 1.00 85.94 291 LEU A O 1
ATOM 2200 N N . ALA A 1 292 ? -1.332 -12.288 21.926 1.00 87.00 292 ALA A N 1
ATOM 2201 C CA . ALA A 1 292 ? -0.333 -12.874 21.033 1.00 87.00 292 ALA A CA 1
ATOM 2202 C C . ALA A 1 292 ? 0.516 -13.915 21.756 1.00 87.00 292 ALA A C 1
ATOM 2204 O O . ALA A 1 292 ? 0.726 -15.001 21.221 1.00 87.00 292 ALA A O 1
ATOM 2205 N N . LYS A 1 293 ? 0.991 -13.580 22.958 1.00 84.69 293 LYS A N 1
ATOM 2206 C CA . LYS A 1 293 ? 1.877 -14.453 23.721 1.00 84.69 293 LYS A CA 1
ATOM 2207 C C . LYS A 1 293 ? 1.749 -14.231 25.216 1.00 84.69 293 LYS A C 1
ATOM 2209 O O . LYS A 1 293 ? 1.599 -13.094 25.660 1.00 84.69 293 LYS A O 1
ATOM 2214 N N . ILE A 1 294 ? 1.877 -15.306 25.981 1.00 77.25 294 ILE A N 1
ATOM 2215 C CA . ILE A 1 294 ? 2.040 -15.274 27.433 1.00 77.25 294 ILE A CA 1
ATOM 2216 C C . ILE A 1 294 ? 3.441 -15.799 27.773 1.00 77.25 294 ILE A C 1
ATOM 2218 O O . ILE A 1 294 ? 3.854 -16.870 27.330 1.00 77.25 294 ILE A O 1
ATOM 2222 N N . PHE A 1 295 ? 4.192 -15.045 28.566 1.00 74.88 295 PHE A N 1
ATOM 2223 C CA . PHE A 1 295 ? 5.542 -15.383 28.997 1.00 74.88 295 PHE A CA 1
ATOM 2224 C C . PHE A 1 295 ? 5.508 -16.025 30.389 1.00 74.88 295 PHE A C 1
ATOM 2226 O O . PHE A 1 295 ? 5.219 -15.349 31.375 1.00 74.88 295 PHE A O 1
ATOM 2233 N N . PRO A 1 296 ? 5.834 -17.321 30.520 1.00 65.38 296 PRO A N 1
ATOM 2234 C CA . PRO A 1 296 ? 5.985 -17.922 31.831 1.00 65.38 296 PRO A CA 1
ATOM 2235 C C . PRO A 1 296 ? 7.256 -17.400 32.532 1.00 65.38 296 PRO A C 1
ATOM 2237 O O . PRO A 1 296 ? 8.280 -17.191 31.877 1.00 65.38 296 PRO A O 1
ATOM 2240 N N . PRO A 1 297 ? 7.239 -17.278 33.869 1.00 59.69 297 PRO A N 1
ATOM 2241 C CA . PRO A 1 297 ? 6.104 -17.557 34.742 1.00 59.69 297 PRO A CA 1
ATOM 2242 C C . PRO A 1 297 ? 5.146 -16.349 34.826 1.00 59.69 297 PRO A C 1
ATOM 2244 O O . PRO A 1 297 ? 5.595 -15.215 34.924 1.00 59.69 297 PRO A O 1
ATOM 2247 N N . ASN A 1 298 ? 3.824 -16.573 34.861 1.00 59.72 298 ASN A N 1
ATOM 2248 C CA . ASN A 1 298 ? 2.827 -15.508 35.087 1.00 59.72 298 ASN A CA 1
ATOM 2249 C C . ASN A 1 298 ? 2.807 -15.088 36.568 1.00 59.72 298 ASN A C 1
ATOM 2251 O O . ASN A 1 298 ? 1.808 -15.242 37.261 1.00 59.72 298 ASN A O 1
ATOM 2255 N N . THR A 1 299 ? 3.946 -14.651 37.095 1.00 51.22 299 THR A N 1
ATOM 2256 C CA . THR A 1 299 ? 4.177 -14.498 38.539 1.00 51.22 299 THR A CA 1
ATOM 2257 C C . THR A 1 299 ? 3.648 -13.212 39.143 1.00 51.22 299 THR A C 1
ATOM 2259 O O . THR A 1 299 ? 3.603 -13.121 40.366 1.00 51.22 299 THR A O 1
ATOM 2262 N N . TYR A 1 300 ? 3.271 -12.224 38.331 1.00 55.62 300 TYR A N 1
ATOM 2263 C CA . TYR A 1 300 ? 2.977 -10.883 38.824 1.00 55.62 300 TYR A CA 1
ATOM 2264 C C . TYR A 1 300 ? 1.500 -10.543 38.662 1.00 55.62 300 TYR A C 1
ATOM 2266 O O . TYR A 1 300 ? 0.973 -10.460 37.555 1.00 55.62 300 TYR A O 1
ATOM 2274 N N . TYR A 1 301 ? 0.839 -10.394 39.809 1.00 52.47 301 TYR A N 1
ATOM 2275 C CA . TYR A 1 301 ? -0.522 -9.904 39.949 1.00 52.47 301 TYR A CA 1
ATOM 2276 C C . TYR A 1 301 ? -0.484 -8.660 40.846 1.00 52.47 301 TYR A C 1
ATOM 2278 O O . TYR A 1 301 ? 0.155 -8.728 41.900 1.00 52.47 301 TYR A O 1
ATOM 2286 N N . PRO A 1 302 ? -1.179 -7.568 40.492 1.00 59.62 302 PRO A N 1
ATOM 2287 C CA . PRO A 1 302 ? -1.976 -7.368 39.275 1.00 59.62 302 PRO A CA 1
ATOM 2288 C C . PRO A 1 302 ? -1.110 -7.127 38.023 1.00 59.62 302 PRO A C 1
ATOM 2290 O O . PRO A 1 302 ? -0.073 -6.478 38.093 1.00 59.62 302 PRO A O 1
ATOM 2293 N N . LEU A 1 303 ? -1.546 -7.647 36.868 1.00 69.00 303 LEU A N 1
ATOM 2294 C CA . LEU A 1 303 ? -0.890 -7.385 35.578 1.00 69.00 303 LEU A CA 1
ATOM 2295 C C . LEU A 1 303 ? -1.135 -5.948 35.126 1.00 69.00 303 LEU A C 1
ATOM 2297 O O . LEU A 1 303 ? -2.239 -5.416 35.317 1.00 69.00 303 LEU A O 1
ATOM 2301 N N . ASP A 1 304 ? -0.152 -5.372 34.431 1.00 74.75 304 ASP A N 1
ATOM 2302 C CA . ASP A 1 304 ? -0.369 -4.123 33.712 1.00 74.75 304 ASP A CA 1
ATOM 2303 C C . ASP A 1 304 ? -1.511 -4.311 32.716 1.00 74.75 304 ASP A C 1
ATOM 2305 O O . ASP A 1 304 ? -1.643 -5.353 32.071 1.00 74.75 304 ASP A O 1
ATOM 2309 N N . GLN A 1 305 ? -2.354 -3.293 32.604 1.00 78.38 305 GLN A N 1
ATOM 2310 C CA . GLN A 1 305 ? -3.473 -3.268 31.674 1.00 78.38 305 GLN A CA 1
ATOM 2311 C C . GLN A 1 305 ? -3.110 -2.372 30.487 1.00 78.38 305 GLN A C 1
ATOM 2313 O O . GLN A 1 305 ? -2.509 -1.312 30.673 1.00 78.38 305 GLN A O 1
ATOM 2318 N N . PRO A 1 306 ? -3.470 -2.726 29.251 1.00 81.62 306 PRO A N 1
ATOM 2319 C CA . PRO A 1 306 ? -3.334 -1.822 28.130 1.00 81.62 306 PRO A CA 1
ATOM 2320 C C . PRO A 1 306 ? -4.341 -0.679 28.296 1.00 81.62 306 PRO A C 1
ATOM 2322 O O . PRO A 1 306 ? -5.509 -0.873 28.637 1.00 81.62 306 PRO A O 1
ATOM 2325 N N . ARG A 1 307 ? -3.888 0.541 28.036 1.00 84.88 307 ARG A N 1
ATOM 2326 C CA . ARG A 1 307 ? -4.732 1.736 27.978 1.00 84.88 307 ARG A CA 1
ATOM 2327 C C . ARG A 1 307 ? -4.574 2.408 26.632 1.00 84.88 307 ARG A C 1
ATOM 2329 O O . ARG A 1 307 ? -3.475 2.414 26.072 1.00 84.88 307 ARG A O 1
ATOM 2336 N N . PHE A 1 308 ? -5.640 3.035 26.158 1.00 87.12 308 PHE A N 1
ATOM 2337 C CA . PHE A 1 308 ? -5.598 3.817 24.936 1.00 87.12 308 PHE A CA 1
ATOM 2338 C C . PHE A 1 308 ? -6.106 5.247 25.117 1.00 87.12 308 PHE A C 1
ATOM 2340 O O . PHE A 1 308 ? -6.989 5.530 25.929 1.00 87.12 308 PHE A O 1
ATOM 2347 N N . SER A 1 309 ? -5.543 6.153 24.328 1.00 86.94 309 SER A N 1
ATOM 2348 C CA . SER A 1 309 ? -6.059 7.502 24.105 1.00 86.94 309 SER A CA 1
ATOM 2349 C C . SER A 1 309 ? -6.267 7.703 22.611 1.00 86.94 309 SER A C 1
ATOM 2351 O O . SER A 1 309 ? -5.482 7.198 21.814 1.00 86.94 309 SER A O 1
ATOM 2353 N N . VAL A 1 310 ? -7.296 8.452 22.231 1.00 88.00 310 VAL A N 1
ATOM 2354 C CA . VAL A 1 310 ? -7.585 8.798 20.836 1.00 88.00 310 VAL A CA 1
ATOM 2355 C C . VAL A 1 310 ? -7.538 10.310 20.701 1.00 88.00 310 VAL A C 1
ATOM 2357 O O . VAL A 1 310 ? -8.139 11.036 21.498 1.00 88.00 310 VAL A O 1
ATOM 2360 N N . PHE A 1 311 ? -6.834 10.770 19.678 1.00 87.19 311 PHE A N 1
ATOM 2361 C CA . PHE A 1 311 ? -6.722 12.162 19.288 1.00 87.19 311 PHE A CA 1
ATOM 2362 C C . PHE A 1 311 ? -7.254 12.298 17.864 1.00 87.19 311 PHE A C 1
ATOM 2364 O O . PHE A 1 311 ? -6.885 11.513 16.993 1.00 87.19 311 PHE A O 1
ATOM 2371 N N . LEU A 1 312 ? -8.103 13.286 17.621 1.00 85.12 312 LEU A N 1
ATOM 2372 C CA . LEU A 1 312 ? -8.630 13.628 16.306 1.00 85.12 312 LEU A CA 1
ATOM 2373 C C . LEU A 1 312 ? -8.190 15.055 15.989 1.00 85.12 312 LEU A C 1
ATOM 2375 O O . LEU A 1 312 ? -8.494 15.970 16.749 1.00 85.12 312 LEU A O 1
ATOM 2379 N N . ASN A 1 313 ? -7.452 15.241 14.897 1.00 81.94 313 ASN A N 1
ATOM 2380 C CA . ASN A 1 313 ? -6.855 16.518 14.497 1.00 81.94 313 ASN A CA 1
ATOM 2381 C C . ASN A 1 313 ? -6.121 17.202 15.668 1.00 81.94 313 ASN A C 1
ATOM 2383 O O . ASN A 1 313 ? -6.388 18.355 15.998 1.00 81.94 313 ASN A O 1
ATOM 2387 N N . ASP A 1 314 ? -5.254 16.436 16.340 1.00 79.19 314 ASP A N 1
ATOM 2388 C CA . ASP A 1 314 ? -4.481 16.828 17.531 1.00 79.19 314 ASP A CA 1
ATOM 2389 C C . ASP A 1 314 ? -5.303 17.183 18.787 1.00 79.19 314 ASP A C 1
ATOM 2391 O O . ASP A 1 314 ? -4.738 17.535 19.824 1.00 79.19 314 ASP A O 1
ATOM 2395 N N . GLN A 1 315 ? -6.628 17.023 18.754 1.00 85.94 315 GLN A N 1
ATOM 2396 C CA . GLN A 1 315 ? -7.494 17.190 19.920 1.00 85.94 315 GLN A CA 1
ATOM 2397 C C . GLN A 1 315 ? -7.789 15.850 20.585 1.00 85.94 315 GLN A C 1
ATOM 2399 O O . GLN A 1 315 ? -8.175 14.887 19.930 1.00 85.94 315 GLN A O 1
ATOM 2404 N N . VAL A 1 316 ? -7.641 15.787 21.908 1.00 88.56 316 VAL A N 1
ATOM 2405 C CA . VAL A 1 316 ? -7.984 14.595 22.695 1.00 88.56 316 VAL A CA 1
ATOM 2406 C C . VAL A 1 316 ? -9.496 14.366 22.641 1.00 88.56 316 VAL A C 1
ATOM 2408 O O . VAL A 1 316 ? -10.259 15.217 23.092 1.00 88.56 316 VAL A O 1
ATOM 2411 N N . VAL A 1 317 ? -9.922 13.201 22.151 1.00 90.06 317 VAL A N 1
ATOM 2412 C CA . VAL A 1 317 ? -11.335 12.774 22.157 1.00 90.06 317 VAL A CA 1
ATOM 2413 C C . VAL A 1 317 ? -11.592 11.631 23.139 1.00 90.06 317 VAL A C 1
ATOM 2415 O O . VAL A 1 317 ? -12.669 11.545 23.720 1.00 90.06 317 VAL A O 1
ATOM 2418 N N . VAL A 1 318 ? -10.588 10.785 23.385 1.00 88.56 318 VAL A N 1
ATOM 2419 C CA . VAL A 1 318 ? -10.602 9.757 24.435 1.00 88.56 318 VAL A CA 1
ATOM 2420 C C . VAL A 1 318 ? -9.278 9.831 25.178 1.00 88.56 318 VAL A C 1
ATOM 2422 O O . VAL A 1 318 ? -8.222 9.837 24.549 1.00 88.56 318 VAL A O 1
ATOM 2425 N N . LEU A 1 319 ? -9.319 9.868 26.509 1.00 88.19 319 LEU A N 1
ATOM 2426 C CA . LEU A 1 319 ? -8.121 9.987 27.335 1.00 88.19 319 LEU A CA 1
ATOM 2427 C C . LEU A 1 319 ? -7.993 8.807 28.300 1.00 88.19 319 LEU A C 1
ATOM 2429 O O . LEU A 1 319 ? -8.852 8.623 29.156 1.00 88.19 319 LEU A O 1
ATOM 2433 N N . ASN A 1 320 ? -6.880 8.073 28.202 1.00 82.62 320 ASN A N 1
ATOM 2434 C CA . ASN A 1 320 ? -6.458 7.027 29.142 1.00 82.62 320 ASN A CA 1
ATOM 2435 C C . ASN A 1 320 ? -7.550 5.986 29.462 1.00 82.62 320 ASN A C 1
ATOM 2437 O O . ASN A 1 320 ? -7.716 5.596 30.616 1.00 82.62 320 ASN A O 1
ATOM 2441 N N . HIS A 1 321 ? -8.284 5.522 28.452 1.00 86.25 321 HIS A N 1
ATOM 2442 C CA . HIS A 1 321 ? -9.265 4.460 28.638 1.00 86.25 321 HIS A CA 1
ATOM 2443 C C . HIS A 1 321 ? -8.548 3.125 28.867 1.00 86.25 321 HIS A C 1
ATOM 2445 O O . HIS A 1 321 ? -7.756 2.698 28.027 1.00 86.25 321 HIS A O 1
ATOM 2451 N N . VAL A 1 322 ? -8.799 2.488 30.011 1.00 83.12 322 VAL A N 1
ATOM 2452 C CA . VAL A 1 322 ? -8.198 1.200 30.386 1.00 83.12 322 VAL A CA 1
ATOM 2453 C C . VAL A 1 322 ? -9.013 0.069 29.772 1.00 83.12 322 VAL A C 1
ATOM 2455 O O . VAL A 1 322 ? -10.238 0.075 29.857 1.00 83.12 322 VAL A O 1
ATOM 2458 N N . ILE A 1 323 ? -8.340 -0.901 29.165 1.00 79.94 323 ILE A N 1
ATOM 2459 C CA . ILE A 1 323 ? -8.963 -2.112 28.635 1.00 79.94 323 ILE A CA 1
ATOM 2460 C C . ILE A 1 323 ? -8.688 -3.224 29.641 1.00 79.94 323 ILE A C 1
ATOM 2462 O O . ILE A 1 323 ? -7.534 -3.569 29.881 1.00 79.94 323 ILE A O 1
ATOM 2466 N N . THR A 1 324 ? -9.749 -3.761 30.232 1.00 75.12 324 THR A N 1
ATOM 2467 C CA . THR A 1 324 ? -9.669 -4.803 31.258 1.00 75.12 324 THR A CA 1
ATOM 2468 C C . THR A 1 324 ? -9.942 -6.177 30.665 1.00 75.12 324 THR A C 1
ATOM 2470 O O . THR A 1 324 ? -10.932 -6.330 29.950 1.00 75.12 324 THR A O 1
ATOM 2473 N N . PHE A 1 325 ? -9.120 -7.169 30.998 1.00 72.25 325 PHE A N 1
ATOM 2474 C CA . PHE A 1 325 ? -9.345 -8.577 30.651 1.00 72.25 325 PHE A CA 1
ATOM 2475 C C . PHE A 1 325 ? -8.656 -9.503 31.666 1.00 72.25 325 PHE A C 1
ATOM 2477 O O . PHE A 1 325 ? -7.693 -9.102 32.328 1.00 72.25 325 PHE A O 1
ATOM 2484 N N . ASP A 1 326 ? -9.170 -10.723 31.823 1.00 68.88 326 ASP A N 1
ATOM 2485 C CA . ASP A 1 326 ? -8.735 -11.683 32.842 1.00 68.88 326 ASP A CA 1
ATOM 2486 C C . ASP A 1 326 ? -7.879 -12.805 32.232 1.00 68.88 326 ASP A C 1
ATOM 2488 O O . ASP A 1 326 ? -8.374 -13.790 31.681 1.00 68.88 326 ASP A O 1
ATOM 2492 N N . ILE A 1 327 ? -6.557 -12.669 32.368 1.00 67.81 327 ILE A N 1
ATOM 2493 C CA . ILE A 1 327 ? -5.578 -13.658 31.885 1.00 67.81 327 ILE A CA 1
ATOM 2494 C C . ILE A 1 327 ? -5.421 -14.840 32.869 1.00 67.81 327 ILE A C 1
ATOM 2496 O O . ILE A 1 327 ? -4.875 -15.883 32.505 1.00 67.81 327 ILE A O 1
ATOM 2500 N N . PHE A 1 328 ? -5.878 -14.715 34.121 1.00 64.50 328 PHE A N 1
ATOM 2501 C CA . PHE A 1 328 ? -5.571 -15.671 35.196 1.00 64.50 328 PHE A CA 1
ATOM 2502 C C . PHE A 1 328 ? -6.663 -16.687 35.487 1.00 64.50 328 PHE A C 1
ATOM 2504 O O . PHE A 1 328 ? -6.437 -17.599 36.284 1.00 64.50 328 PHE A O 1
ATOM 2511 N N . ASN A 1 329 ? -7.821 -16.571 34.848 1.00 65.19 329 ASN A N 1
ATOM 2512 C CA . ASN A 1 329 ? -8.896 -17.530 35.009 1.00 65.19 329 ASN A CA 1
ATOM 2513 C C . ASN A 1 329 ? -8.948 -18.509 33.822 1.00 65.19 329 ASN A C 1
ATOM 2515 O O . ASN A 1 329 ? -9.727 -18.295 32.891 1.00 65.19 329 ASN A O 1
ATOM 2519 N N . PRO A 1 330 ? -8.190 -19.627 33.842 1.00 58.94 330 PRO A N 1
ATOM 2520 C CA . PRO A 1 330 ? -8.288 -20.663 32.814 1.00 58.94 330 PRO A CA 1
ATOM 2521 C C . PRO A 1 330 ? -9.667 -21.343 32.776 1.00 58.94 330 PRO A C 1
ATOM 2523 O O . PRO A 1 330 ? -9.989 -22.026 31.807 1.00 58.94 330 PRO A O 1
ATOM 2526 N N . ALA A 1 331 ? -10.494 -21.158 33.813 1.00 57.16 331 ALA A N 1
ATOM 2527 C CA . ALA A 1 331 ? -11.887 -21.595 33.846 1.00 57.16 331 ALA A CA 1
ATOM 2528 C C . ALA A 1 331 ? -12.864 -20.540 33.290 1.00 57.16 331 ALA A C 1
ATOM 2530 O O . ALA A 1 331 ? -14.068 -20.797 33.236 1.00 57.16 331 ALA A O 1
ATOM 2531 N N . SER A 1 332 ? -12.375 -19.367 32.869 1.00 66.44 332 SER A N 1
ATOM 2532 C CA . SER A 1 332 ? -13.181 -18.359 32.187 1.00 66.44 332 SER A CA 1
ATOM 2533 C C . SER A 1 332 ? -13.722 -18.939 30.886 1.00 66.44 332 SER A C 1
ATOM 2535 O O . SER A 1 332 ? -12.961 -19.356 30.013 1.00 66.44 332 SER A O 1
ATOM 2537 N N . SER A 1 333 ? -15.047 -18.915 30.729 1.00 64.38 333 SER A N 1
ATOM 2538 C CA . SER A 1 333 ? -15.719 -19.317 29.489 1.00 64.38 333 SER A CA 1
ATOM 2539 C C . SER A 1 333 ? -15.461 -18.356 28.326 1.00 64.38 333 SER A C 1
ATOM 2541 O O . SER A 1 333 ? -15.896 -18.626 27.210 1.00 64.38 333 SER A O 1
ATOM 2543 N N . PHE A 1 334 ? -14.806 -17.222 28.591 1.00 67.44 334 PHE A N 1
ATOM 2544 C CA . PHE A 1 334 ? -14.456 -16.223 27.590 1.00 67.44 334 PHE A CA 1
ATOM 2545 C C . PHE A 1 334 ? -13.094 -16.477 26.942 1.00 67.44 334 PHE A C 1
ATOM 2547 O O . PHE A 1 334 ? -12.782 -15.780 25.993 1.00 67.44 334 PHE A O 1
ATOM 2554 N N . ASP A 1 335 ? -12.299 -17.458 27.394 1.00 70.25 335 ASP A N 1
ATOM 2555 C CA . ASP A 1 335 ? -11.034 -17.861 26.749 1.00 70.25 335 ASP A CA 1
ATOM 2556 C C . ASP A 1 335 ? -9.965 -16.749 26.597 1.00 70.25 335 ASP A C 1
ATOM 2558 O O . ASP A 1 335 ? -9.006 -16.903 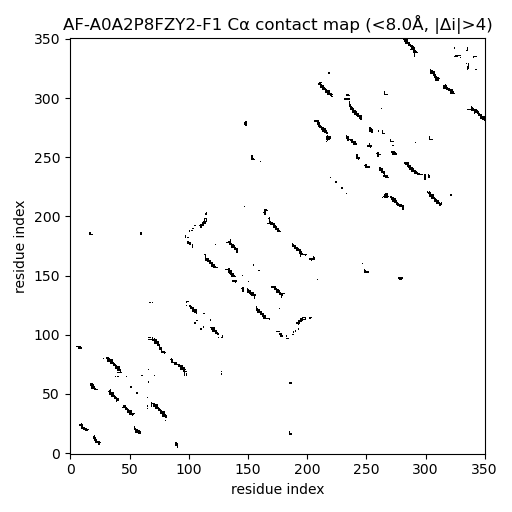25.840 1.00 70.25 335 ASP A O 1
ATOM 2562 N N . GLU A 1 336 ? -10.070 -15.658 27.363 1.00 70.50 336 GLU A N 1
ATOM 2563 C CA . GLU A 1 336 ? -9.193 -14.470 27.296 1.00 70.50 336 GLU A CA 1
ATOM 2564 C C . GLU A 1 336 ? -7.701 -14.765 27.544 1.00 70.50 336 GLU A C 1
ATOM 2566 O O . GLU A 1 336 ? -6.833 -13.999 27.131 1.00 70.50 336 GLU A O 1
ATOM 2571 N N . TRP A 1 337 ? -7.406 -15.903 28.172 1.00 68.88 337 TRP A N 1
ATOM 2572 C CA . TRP A 1 337 ? -6.075 -16.417 28.492 1.00 68.88 337 TRP A CA 1
ATOM 2573 C C . TRP A 1 337 ? -5.433 -17.244 27.363 1.00 68.88 337 TRP A C 1
ATOM 2575 O O . TRP A 1 337 ? -4.263 -17.616 27.468 1.00 68.88 337 TRP A O 1
ATOM 2585 N N . LYS A 1 338 ? -6.167 -17.585 26.294 1.00 76.12 338 LYS A N 1
ATOM 2586 C CA . LYS A 1 338 ? -5.637 -18.402 25.191 1.00 76.12 338 LYS A CA 1
ATOM 2587 C C . LYS A 1 338 ? -4.870 -17.541 24.191 1.00 76.12 338 LYS A C 1
ATOM 2589 O O . LYS A 1 338 ? -5.405 -16.578 23.644 1.00 76.12 338 LYS A O 1
ATOM 2594 N N . GLU A 1 339 ? -3.637 -17.933 23.874 1.00 81.81 339 GLU A N 1
ATOM 2595 C CA . GLU A 1 339 ? -2.896 -17.328 22.763 1.00 81.81 339 GLU A CA 1
ATOM 2596 C C . GLU A 1 339 ? -3.702 -17.432 21.455 1.00 81.81 339 GLU A C 1
ATOM 2598 O O . GLU A 1 339 ? -4.310 -18.457 21.141 1.00 81.81 339 GLU A O 1
ATOM 2603 N N . GLY A 1 340 ? -3.745 -16.335 20.701 1.00 79.00 340 GLY A N 1
ATOM 2604 C CA . GLY A 1 340 ? -4.563 -16.160 19.504 1.00 79.00 340 GLY A CA 1
ATOM 2605 C C . GLY A 1 340 ? -5.994 -15.673 19.762 1.00 79.00 340 GLY A C 1
ATOM 2606 O O . GLY A 1 340 ? -6.660 -15.268 18.800 1.00 79.00 340 GLY A O 1
ATOM 2607 N N . PHE A 1 341 ? -6.473 -15.660 21.013 1.00 82.56 341 PHE A N 1
ATOM 2608 C CA . PHE A 1 341 ? -7.820 -15.195 21.341 1.00 82.56 341 PHE A CA 1
ATOM 2609 C C . PHE A 1 341 ? -7.979 -13.693 21.077 1.00 82.56 341 PHE A C 1
ATOM 2611 O O . PHE A 1 341 ? -7.130 -12.874 21.435 1.00 82.56 341 PHE A O 1
ATOM 2618 N N . GLN A 1 342 ? -9.089 -13.327 20.435 1.00 84.25 342 GLN A N 1
ATOM 2619 C CA . GLN A 1 342 ? -9.461 -11.940 20.181 1.00 84.25 342 GLN A CA 1
ATOM 2620 C C . GLN A 1 342 ? -10.398 -11.458 21.285 1.00 84.25 342 GLN A C 1
ATOM 2622 O O . GLN A 1 342 ? -11.590 -11.748 21.241 1.00 84.25 342 GLN A O 1
ATOM 2627 N N . PHE A 1 343 ? -9.871 -10.685 22.231 1.00 76.50 343 PHE A N 1
ATOM 2628 C CA . PHE A 1 343 ? -10.661 -10.194 23.361 1.00 76.50 343 PHE A CA 1
ATOM 2629 C C . PHE A 1 343 ? -11.273 -8.805 23.131 1.00 76.50 343 PHE A C 1
ATOM 2631 O O . PHE A 1 343 ? -12.228 -8.456 23.816 1.00 76.50 343 PHE A O 1
ATOM 2638 N N . ALA A 1 344 ? -10.791 -8.011 22.161 1.00 79.50 344 ALA A N 1
ATOM 2639 C CA . ALA A 1 344 ? -11.377 -6.694 21.891 1.00 79.50 344 ALA A CA 1
ATOM 2640 C C . ALA A 1 344 ? -11.322 -6.263 20.413 1.00 79.50 344 ALA A C 1
ATOM 2642 O O . ALA A 1 344 ? -10.301 -6.394 19.739 1.00 79.50 344 ALA A O 1
ATOM 2643 N N . ASP A 1 345 ? -12.429 -5.677 19.946 1.00 86.12 345 ASP A N 1
ATOM 2644 C CA . ASP A 1 345 ? -12.507 -4.819 18.757 1.00 86.12 345 ASP A CA 1
ATOM 2645 C C . ASP A 1 345 ? -12.941 -3.419 19.237 1.00 86.12 345 ASP A C 1
ATOM 2647 O O . ASP A 1 345 ? -14.106 -3.207 19.577 1.00 86.12 345 ASP A O 1
ATOM 2651 N N . ILE A 1 346 ? -12.022 -2.453 19.268 1.00 86.38 346 ILE A N 1
ATOM 2652 C CA . ILE A 1 346 ? -12.343 -1.051 19.563 1.00 86.38 346 ILE A CA 1
ATOM 2653 C C . ILE A 1 346 ? -12.802 -0.395 18.262 1.00 86.38 346 ILE A C 1
ATOM 2655 O O . ILE A 1 346 ? -12.030 -0.268 17.308 1.00 86.38 346 ILE A O 1
ATOM 2659 N N . ILE A 1 347 ? -14.072 0.007 18.218 1.00 88.69 347 ILE A N 1
ATOM 2660 C CA . ILE A 1 347 ? -14.669 0.660 17.052 1.00 88.69 347 ILE A CA 1
ATOM 2661 C C . ILE A 1 347 ? -14.483 2.171 17.166 1.00 88.69 347 ILE A C 1
ATOM 2663 O O . ILE A 1 347 ? -14.983 2.801 18.096 1.00 88.69 347 ILE A O 1
ATOM 2667 N N . LEU A 1 348 ? -13.787 2.745 16.192 1.00 84.44 348 LEU A N 1
ATOM 2668 C CA . LEU A 1 348 ? -13.552 4.177 16.060 1.00 84.44 348 LEU A CA 1
ATOM 2669 C C . LEU A 1 348 ? -14.410 4.688 14.902 1.00 84.44 348 LEU A C 1
ATOM 2671 O O . LEU A 1 348 ? -14.072 4.493 13.738 1.00 84.44 348 LEU A O 1
ATOM 2675 N N . ASP A 1 349 ? -15.552 5.291 15.222 1.00 85.69 349 ASP A N 1
ATOM 2676 C CA . ASP A 1 349 ? -16.447 5.917 14.242 1.00 85.69 349 ASP A CA 1
ATOM 2677 C C . ASP A 1 349 ? -16.042 7.387 14.065 1.00 85.69 349 ASP A C 1
ATOM 2679 O O . ASP A 1 349 ? -16.470 8.248 14.835 1.00 85.69 349 ASP A O 1
ATOM 2683 N N . ILE A 1 350 ? -15.147 7.653 13.111 1.00 79.75 350 ILE A N 1
ATOM 2684 C CA . ILE A 1 350 ? -14.539 8.971 12.897 1.00 79.75 350 ILE A CA 1
ATOM 2685 C C . ILE A 1 350 ? -15.397 9.783 11.923 1.00 79.75 350 ILE A C 1
ATOM 2687 O O . ILE A 1 350 ? -15.687 9.306 10.824 1.00 79.75 350 ILE A O 1
ATOM 2691 N N . LYS A 1 351 ? -15.798 10.991 12.337 1.00 77.62 351 LYS A N 1
ATOM 2692 C CA . LYS A 1 351 ? -16.754 11.878 11.654 1.00 77.62 351 LYS A CA 1
ATOM 2693 C C . LYS A 1 351 ? -16.364 13.345 11.759 1.00 77.62 351 LYS A C 1
ATOM 2695 O O . LYS A 1 351 ? -15.565 13.659 12.673 1.00 77.62 351 LYS A O 1
#

Solvent-accessible surface area (backbone atoms only — not comparable to full-atom values): 20014 Å² total; per-residue (Å²): 143,85,88,89,85,74,82,72,67,54,50,71,68,50,73,66,79,51,32,53,33,48,38,91,50,82,69,99,54,99,54,76,50,34,30,41,42,37,40,25,29,62,77,79,63,51,68,48,78,45,78,28,75,52,60,53,42,72,65,72,80,82,45,67,90,74,54,67,34,84,73,6,36,32,39,31,42,30,44,27,25,90,84,69,55,65,55,74,66,33,49,73,43,82,41,73,44,72,72,44,58,43,58,72,48,66,74,45,103,76,38,50,38,48,29,70,41,67,45,58,44,36,39,48,78,50,90,86,55,66,88,84,53,47,32,26,34,30,35,26,46,70,91,76,51,57,40,77,58,23,64,59,33,59,36,65,60,59,54,46,82,44,60,41,13,69,52,57,55,80,39,47,32,34,38,37,48,30,47,56,91,86,63,84,72,70,65,74,72,72,46,67,35,32,24,48,60,91,55,55,96,80,39,50,71,57,69,55,65,39,39,35,37,35,45,39,27,24,34,71,57,59,95,72,74,85,52,84,74,63,97,61,80,63,59,47,42,30,34,29,49,43,42,26,45,74,88,68,35,64,52,86,31,24,32,90,84,71,46,80,47,54,61,43,56,32,23,51,88,83,33,58,40,41,35,66,42,72,45,26,65,56,43,50,32,34,43,36,37,25,33,54,43,77,43,84,74,83,78,60,80,68,56,35,32,47,25,36,27,35,25,51,71,89,38,79,78,40,77,71,47,72,54,86,81,60,64,81,47,89,84,45,91,77,46,57,55,40,69,70,31,72,77,46,71,49,76,44,77,45,128

Organism: NCBI:txid1591085

Mean predicted aligned error: 17.13 Å

Radius of gyration: 27.24 Å; Cα contacts (8 Å, |Δi|>4): 779; chains: 1; bounding box: 67×41×84 Å

Nearest PDB structures (foldseek):
  3lpw-assembly2_B  TM=3.404E-01  e=1.255E-05  Homo sapiens
  4y5x-assembly2_F  TM=3.753E-01  e=1.237E-02  Homo sapiens
  4y5x-assembly2_I  TM=3.757E-01  e=1.372E-02  Homo sapiens
  4y5x-assembly1_L  TM=3.542E-01  e=1.237E-02  Homo sapiens
  6apx-assembly1_B  TM=6.487E-01  e=3.783E-01  synthetic construct

Foldseek 3Di:
DDDDDDDDDWAFDDLPLFWGAIHPDDDPPPDFQWKWKWKAQPVPRDIDIDIDRDRTDGDDCPPCVRQVRQQFIWIWMWTADPVGDIDDIDDIDTDGRDLWFFDKDFPDPAQEAALQAKGKIFTDRDPPDDQQFKKFKWKAFPPDDTQQCRGRNIASDRMDIDGRQSDQAFTKMWMFMTRDPPDDDSHTDIDIHHYHDPPDPNGDHHFAFWKKKKKKAWADPDPPPPDVPDPDAFAFFKKFKFKADPRRGTDFWAAPVRHTDGMWPRGRPDTITMGIDGRHGQFKMKIWIFGADGHPPRPDPPHTFMFMWMAINNHTPGPGHTDDDDLPPPVPPQCRVDHGRTPDIDIDRGD

Secondary structure (DSSP, 8-state):
--------SS-EEEE-SSSEEE-----S-S---EEEEEEEETTT--EEEEEESSSEE---TT-TTTS--TT-EEEEEEEE-TT--BPPPPPPEEE------PEEE-SSTTSEE-TTS-EEEEEEPPTTSPTTPPEEEEEEETTS-BPTT-SSEEESSSEEEE-TTSSPTT-EEEEEEES-SS---S----EEEEE-SS-STTSPPPPPEEEEEEEEEEE---TTTT-SS-SS-S--EEEEEEEE-TTSPEEPEE-TTS-EESEEE--TTT-EEEEEEEEEESEEEEEEEEEEEE-S----SSPPEEEEEEEETTEEEEEEEEPP--SS-TT-TT-TTSTT---EEEEEEE-

pLDDT: mean 70.58, std 13.63, range [25.84, 90.06]

Sequence (351 aa):
MKSPANGTTFPFKNFAAAGFDWISGTLNMNTVEHFELHLTQKTSGLTSIFTSQGKTMQLFVQDPLIFNDPQGLQARVLAVNALGAKTALCQPFDYVICPDHPAVFFPGDLGKVDPTKDFKVEWFPSESFPPGSQFLVTIKEAGINALPGFTNKPTTGTFMLVSAGTLINGKNYTVTVKNSASCAALSLPVTFFSAVGSGGSNQPPQPKLVNFKIDLKGFRNDPDALSIPPAYGTSNYELGIALIDPDGNTLGLFDPNSMQVTSLLVDSENSGVIIVGNNVPEGKYKLRLKLAKIFPPNTYYPLDQPRFSVFLNDQVVVLNHVITFDIFNPASSFDEWKEGFQFADIILDIK